Protein AF-A0A920GML4-F1 (afdb_monomer_lite)

Sequence (214 aa):
MRTILGVAVGAAVTPAFFYSIPSLTTTLLIIPLFTILIGLLGVLFFRKFFKFDFPTAYFSSMPGGVQDMIVFAEEAGANVRSVSLIHATRILVIVVILPIVLSSFWEINLTNPPGMPIKELQPLQLLLLLVSAVFGWRIAKKVGLFGASILGPLILAAVFSLSGLLTNRPPAEIIWAAQYFIAIGIGVKYVGISSIEIRRDILAGLFSAYCCCF

Radius of gyration: 19.22 Å; chains: 1; bounding box: 43×36×51 Å

Structure (mmCIF, N/CA/C/O backbone):
data_AF-A0A920GML4-F1
#
_entry.id   AF-A0A920GML4-F1
#
loop_
_atom_site.group_PDB
_atom_site.id
_atom_site.type_symbol
_atom_site.label_atom_id
_atom_site.label_alt_id
_atom_site.label_comp_id
_atom_site.label_asym_id
_atom_site.label_entity_id
_atom_site.label_seq_id
_atom_site.pdbx_PDB_ins_code
_atom_site.Cartn_x
_atom_site.Cartn_y
_atom_site.Cartn_z
_atom_site.occupancy
_atom_site.B_iso_or_equiv
_atom_site.auth_seq_id
_atom_site.auth_comp_id
_atom_site.auth_asym_id
_atom_site.auth_atom_id
_atom_site.pdbx_PDB_model_num
ATOM 1 N N . MET A 1 1 ? -2.705 -13.229 4.231 1.00 66.31 1 MET A N 1
ATOM 2 C CA . MET A 1 1 ? -1.755 -12.096 4.359 1.00 66.31 1 MET A CA 1
ATOM 3 C C . MET A 1 1 ? -2.421 -10.762 4.053 1.00 66.31 1 MET A C 1
ATOM 5 O O . MET A 1 1 ? -2.578 -9.970 4.964 1.00 66.31 1 MET A O 1
ATOM 9 N N . ARG A 1 2 ? -2.876 -10.521 2.814 1.00 78.12 2 ARG A N 1
ATOM 10 C CA . ARG A 1 2 ? -3.514 -9.249 2.409 1.00 78.12 2 ARG A CA 1
ATOM 11 C C . ARG A 1 2 ? -4.739 -8.862 3.240 1.00 78.12 2 ARG A C 1
ATOM 13 O O . ARG A 1 2 ? -4.910 -7.698 3.578 1.00 78.12 2 ARG A O 1
ATOM 20 N N . THR A 1 3 ? -5.522 -9.861 3.635 1.00 85.25 3 THR A N 1
ATOM 21 C CA . THR A 1 3 ? -6.692 -9.695 4.501 1.00 85.25 3 THR A CA 1
ATOM 22 C C . THR A 1 3 ? -6.332 -9.146 5.878 1.00 85.25 3 THR A C 1
ATOM 24 O O . THR A 1 3 ? -7.060 -8.311 6.393 1.00 85.25 3 THR A O 1
ATOM 27 N N . ILE A 1 4 ? -5.191 -9.549 6.448 1.00 85.56 4 ILE A N 1
ATOM 28 C CA . ILE A 1 4 ? -4.715 -9.084 7.762 1.00 85.56 4 ILE A CA 1
ATOM 29 C C .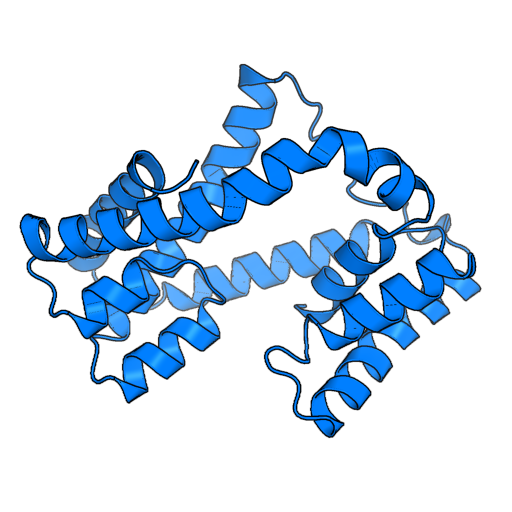 ILE A 1 4 ? -4.390 -7.592 7.703 1.00 85.56 4 ILE A C 1
ATOM 31 O O . ILE A 1 4 ? -4.780 -6.854 8.599 1.00 85.56 4 ILE A O 1
ATOM 35 N N . LEU A 1 5 ? -3.731 -7.143 6.630 1.00 83.12 5 LEU A N 1
ATOM 36 C CA . LEU A 1 5 ? -3.445 -5.724 6.421 1.00 83.12 5 LEU A CA 1
ATOM 37 C C . LEU A 1 5 ? -4.744 -4.923 6.259 1.00 83.12 5 LEU A C 1
ATOM 39 O O . LEU A 1 5 ? -4.890 -3.871 6.870 1.00 83.12 5 LEU A O 1
ATOM 43 N N . GLY A 1 6 ? -5.711 -5.461 5.506 1.00 86.56 6 GLY A N 1
ATOM 44 C CA . GLY A 1 6 ? -7.047 -4.877 5.386 1.00 86.56 6 GLY A CA 1
ATOM 45 C C . GLY A 1 6 ? -7.729 -4.709 6.746 1.00 86.56 6 GLY A C 1
ATOM 46 O O . GLY A 1 6 ? -8.157 -3.609 7.073 1.00 86.56 6 GLY A O 1
ATOM 47 N N . VAL A 1 7 ? -7.753 -5.759 7.575 1.00 90.81 7 VAL A N 1
ATOM 48 C CA . VAL A 1 7 ? -8.315 -5.691 8.936 1.00 90.81 7 VAL A CA 1
ATOM 49 C C . VAL A 1 7 ? -7.540 -4.718 9.825 1.00 90.81 7 VAL A C 1
ATOM 51 O O . VAL A 1 7 ? -8.163 -3.962 10.558 1.00 90.81 7 VAL A O 1
ATOM 54 N N . ALA A 1 8 ? -6.206 -4.694 9.762 1.00 87.88 8 ALA A N 1
ATOM 55 C CA . ALA A 1 8 ? -5.389 -3.779 10.559 1.00 87.88 8 ALA A CA 1
ATOM 56 C C . ALA A 1 8 ? -5.684 -2.308 10.235 1.00 87.88 8 ALA A C 1
ATOM 58 O O . ALA A 1 8 ? -5.826 -1.497 11.148 1.00 87.88 8 ALA A O 1
ATOM 59 N N . VAL A 1 9 ? -5.817 -1.981 8.945 1.00 87.38 9 VAL A N 1
ATOM 60 C CA . VAL A 1 9 ? -6.184 -0.635 8.487 1.00 87.38 9 VAL A CA 1
ATOM 61 C C . VAL A 1 9 ? -7.635 -0.318 8.852 1.00 87.38 9 VAL A C 1
ATOM 63 O O . VAL A 1 9 ? -7.900 0.750 9.389 1.00 87.38 9 VAL A O 1
ATOM 66 N N . GLY A 1 10 ? -8.568 -1.248 8.633 1.00 89.25 10 GLY A N 1
ATOM 67 C CA . GLY A 1 10 ? -9.980 -1.056 8.976 1.00 89.25 10 GLY A CA 1
ATOM 68 C C . GLY A 1 10 ? -10.212 -0.858 10.476 1.00 89.25 10 GLY A C 1
ATOM 69 O O . GLY A 1 10 ? -10.952 0.034 10.867 1.00 89.25 10 GLY A O 1
ATOM 70 N N . ALA A 1 11 ? -9.507 -1.607 11.328 1.00 88.69 11 ALA A N 1
ATOM 71 C CA . ALA A 1 11 ? -9.553 -1.455 12.784 1.00 88.69 11 ALA A CA 1
ATOM 72 C C . ALA A 1 11 ? -8.957 -0.125 13.284 1.00 88.69 11 ALA A C 1
ATOM 74 O O . ALA A 1 11 ? -9.156 0.243 14.439 1.00 88.69 11 ALA A O 1
ATOM 75 N N . ALA A 1 12 ? -8.205 0.597 12.445 1.00 86.75 12 ALA A N 1
ATOM 76 C CA . ALA A 1 12 ? -7.726 1.940 12.759 1.00 86.75 12 ALA A CA 1
ATOM 77 C C . ALA A 1 12 ? -8.764 3.035 12.439 1.00 86.75 12 ALA A C 1
ATOM 79 O O . ALA A 1 12 ? -8.594 4.171 12.886 1.00 86.75 12 ALA A O 1
ATOM 80 N N . VAL A 1 13 ? -9.837 2.708 11.706 1.00 88.88 13 VAL A N 1
ATOM 81 C CA . VAL A 1 13 ? -10.932 3.627 11.363 1.00 88.88 13 VAL A CA 1
ATOM 82 C C . VAL A 1 13 ? -11.898 3.731 12.543 1.00 88.88 13 VAL A C 1
ATOM 84 O O . VAL A 1 13 ? -12.965 3.124 12.567 1.00 88.88 13 VAL A O 1
ATOM 87 N N . THR A 1 14 ? -11.502 4.502 13.550 1.00 89.62 14 THR A N 1
ATOM 88 C CA . THR A 1 14 ? -12.308 4.745 14.753 1.00 89.62 14 THR A CA 1
ATOM 89 C C . THR A 1 14 ? -13.141 6.024 14.617 1.00 89.62 14 THR A C 1
ATOM 91 O O . THR A 1 14 ? -12.819 6.887 13.800 1.00 89.62 14 THR A O 1
ATOM 94 N N . PRO A 1 15 ? -14.170 6.239 15.456 1.00 86.50 15 PRO A N 1
ATOM 95 C CA . PRO A 1 15 ? -14.854 7.533 15.514 1.00 86.50 15 PRO A CA 1
ATOM 96 C C . PRO A 1 15 ? -13.893 8.703 15.803 1.00 86.50 15 PRO A C 1
ATOM 98 O O . PRO A 1 15 ? -14.049 9.787 15.248 1.00 86.50 15 PRO A O 1
ATOM 101 N N . ALA A 1 16 ? -12.840 8.463 16.596 1.00 86.00 16 ALA A N 1
ATOM 102 C CA . ALA A 1 16 ? -11.781 9.436 16.872 1.00 86.00 16 ALA A CA 1
ATOM 103 C C . ALA A 1 16 ? -11.051 9.908 15.602 1.00 86.00 16 ALA A C 1
ATOM 105 O O . ALA A 1 16 ? -10.752 11.094 15.474 1.00 86.00 16 ALA A O 1
ATOM 106 N N . PHE A 1 17 ? -10.824 9.007 14.638 1.00 84.88 17 PHE A N 1
ATOM 107 C CA . PHE A 1 17 ? -10.216 9.347 13.349 1.00 84.88 17 PHE A CA 1
ATOM 108 C C . PHE A 1 17 ? -11.040 10.397 12.587 1.00 84.88 17 PHE A C 1
ATOM 110 O O . PHE A 1 17 ? -10.469 11.327 12.021 1.00 84.88 17 PHE A O 1
ATOM 117 N N . PHE A 1 18 ? -12.375 10.313 12.632 1.00 85.75 18 PHE A N 1
ATOM 118 C CA . PHE A 1 18 ? -13.255 11.271 11.953 1.00 85.75 18 PHE A CA 1
ATOM 119 C C . PHE A 1 18 ? -13.181 12.677 12.553 1.00 85.75 18 PHE A C 1
ATOM 121 O O . PHE A 1 18 ? -13.220 13.656 11.808 1.00 85.75 18 PHE A O 1
ATOM 128 N N . TYR A 1 19 ? -12.981 12.798 13.867 1.00 88.00 19 TYR A N 1
ATOM 129 C CA . TYR A 1 19 ? -12.751 14.101 14.499 1.00 88.00 19 TYR A CA 1
ATOM 130 C C . TYR A 1 19 ? -11.417 14.739 14.082 1.00 88.00 19 TYR A C 1
ATOM 132 O O . TYR A 1 19 ? -11.280 15.957 14.144 1.00 88.00 19 TYR A O 1
ATOM 140 N N . SER A 1 20 ? -10.447 13.942 13.622 1.00 86.25 20 SER A N 1
ATOM 141 C CA . SER A 1 20 ? -9.172 14.429 13.081 1.00 86.25 20 SER A CA 1
ATOM 142 C C . SER A 1 20 ? -9.212 14.735 11.577 1.00 86.25 20 SER A C 1
ATOM 144 O O . SER A 1 20 ? -8.262 15.309 11.056 1.00 86.25 20 SER A O 1
ATOM 146 N N . ILE A 1 21 ? -10.287 14.404 10.849 1.00 87.19 21 ILE A N 1
ATOM 147 C CA . ILE A 1 21 ? -10.374 14.689 9.404 1.00 87.19 21 ILE A CA 1
ATOM 148 C C . ILE A 1 21 ? -10.205 16.182 9.082 1.00 87.19 21 ILE A C 1
ATOM 150 O O . ILE A 1 21 ? -9.447 16.479 8.157 1.00 87.19 21 ILE A O 1
ATOM 154 N N . PRO A 1 22 ? -10.817 17.134 9.820 1.00 89.00 22 PRO A N 1
ATOM 155 C CA . PRO A 1 22 ? -10.662 18.554 9.517 1.00 89.00 22 PRO A CA 1
ATOM 156 C C . PRO A 1 22 ? -9.201 19.019 9.514 1.00 89.00 22 PRO A C 1
ATOM 158 O O . PRO A 1 22 ? -8.807 19.753 8.607 1.00 89.00 22 PRO A O 1
ATOM 161 N N . SER A 1 23 ? -8.376 18.543 10.455 1.00 89.25 23 SER A N 1
ATOM 162 C CA . SER A 1 23 ? -6.946 18.879 10.497 1.00 89.25 23 SER A CA 1
ATOM 163 C C . SER A 1 23 ? -6.131 18.186 9.399 1.00 89.25 23 SER A C 1
ATO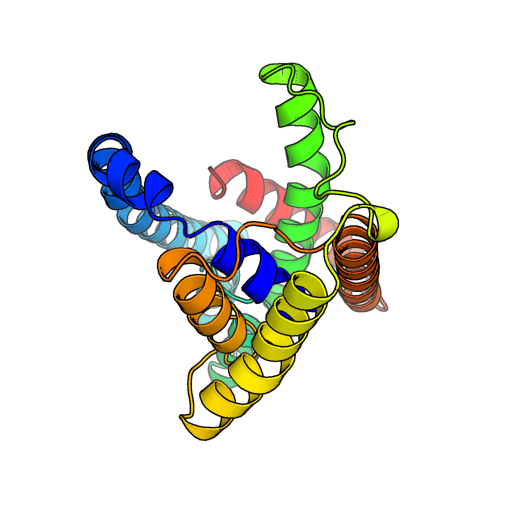M 165 O O . SER A 1 23 ? -5.067 18.679 9.032 1.00 89.25 23 SER A O 1
ATOM 167 N N . LEU A 1 24 ? -6.642 17.092 8.828 1.00 87.19 24 LEU A N 1
ATOM 168 C CA . LEU A 1 24 ? -6.022 16.351 7.724 1.00 87.19 24 LEU A CA 1
ATOM 169 C C . LEU A 1 24 ? -6.485 16.810 6.334 1.00 87.19 24 LEU A C 1
ATOM 171 O O . LEU A 1 24 ? -5.937 16.342 5.337 1.00 87.19 24 LEU A O 1
ATOM 175 N N . THR A 1 25 ? -7.462 17.718 6.236 1.00 87.81 25 THR A N 1
ATOM 176 C CA . THR A 1 25 ? -8.073 18.142 4.960 1.00 87.81 25 THR A CA 1
ATOM 177 C C . THR A 1 25 ? -7.034 18.584 3.930 1.00 87.81 25 THR A C 1
ATOM 179 O O . THR A 1 25 ? -7.076 18.153 2.779 1.00 87.81 25 THR A O 1
ATOM 182 N N . THR A 1 26 ? -6.058 19.395 4.347 1.00 88.75 26 THR A N 1
ATOM 183 C CA . THR A 1 26 ? -4.978 19.871 3.472 1.00 88.75 26 THR A CA 1
ATOM 184 C C . THR A 1 26 ? -4.157 18.706 2.919 1.00 88.75 26 THR A C 1
ATOM 186 O O . THR A 1 26 ? -3.926 18.624 1.716 1.00 88.75 26 THR A O 1
ATOM 189 N N . THR A 1 27 ? -3.773 17.755 3.771 1.00 88.00 27 THR A N 1
ATOM 190 C CA . THR A 1 27 ? -3.024 16.557 3.370 1.00 88.00 27 THR A CA 1
ATOM 191 C C . THR A 1 27 ? -3.846 15.660 2.441 1.00 88.00 27 THR A C 1
ATOM 193 O O . THR A 1 27 ? -3.330 15.194 1.427 1.00 88.00 27 THR A O 1
ATOM 196 N N . LEU A 1 28 ? -5.135 15.463 2.737 1.00 87.31 28 LEU A N 1
ATOM 197 C CA . LEU A 1 28 ? -6.050 14.657 1.922 1.00 87.31 28 LEU A CA 1
ATOM 198 C C . LEU A 1 28 ? -6.241 15.224 0.510 1.00 87.31 28 LEU A C 1
ATOM 200 O O . LEU A 1 28 ? -6.408 14.451 -0.430 1.00 87.31 28 LEU A O 1
ATOM 204 N N . LEU A 1 29 ? -6.183 16.549 0.349 1.00 89.12 29 LEU A N 1
ATOM 205 C CA . LEU A 1 29 ? -6.234 17.199 -0.963 1.00 89.12 29 LEU A CA 1
ATOM 206 C C . LEU A 1 29 ? -4.892 17.144 -1.699 1.00 89.12 29 LEU A C 1
ATOM 208 O O . LEU A 1 29 ? -4.872 16.952 -2.913 1.00 89.12 29 LEU A O 1
ATOM 212 N N . ILE A 1 30 ? -3.772 17.291 -0.990 1.00 89.62 30 ILE A N 1
ATOM 213 C CA . ILE A 1 30 ? -2.440 17.292 -1.611 1.00 89.62 30 ILE A CA 1
ATOM 214 C C . ILE A 1 30 ? -2.067 15.901 -2.135 1.00 89.62 30 ILE A C 1
ATOM 216 O O . ILE A 1 30 ? -1.515 15.807 -3.230 1.00 89.62 30 ILE A O 1
ATOM 220 N N . ILE A 1 31 ? -2.396 14.822 -1.412 1.00 89.12 31 ILE A N 1
ATOM 221 C CA . ILE A 1 31 ? -1.973 13.455 -1.766 1.00 89.12 31 ILE A CA 1
ATOM 222 C C . ILE A 1 31 ? -2.360 13.059 -3.207 1.00 89.12 31 ILE A C 1
ATOM 224 O O . ILE A 1 31 ? -1.467 12.629 -3.941 1.00 89.12 31 ILE A O 1
ATOM 228 N N . PRO A 1 32 ? -3.620 13.198 -3.671 1.00 88.88 32 PRO A N 1
ATOM 229 C CA . PRO A 1 32 ? -3.985 12.832 -5.041 1.00 88.88 32 PRO A CA 1
ATOM 230 C C . PRO A 1 32 ? -3.266 13.671 -6.100 1.00 88.88 32 PRO A C 1
ATOM 232 O O . PRO A 1 32 ? -2.756 13.117 -7.074 1.00 88.88 32 PRO A O 1
ATOM 235 N N . LEU A 1 33 ? -3.180 14.992 -5.900 1.00 90.06 33 LEU A N 1
ATOM 236 C CA . LEU A 1 33 ? -2.464 15.892 -6.811 1.00 90.06 33 LEU A CA 1
ATOM 237 C C . LEU A 1 33 ? -0.994 15.497 -6.928 1.00 90.06 33 LEU A C 1
ATOM 239 O O . LEU A 1 33 ? -0.454 15.386 -8.028 1.00 90.06 33 LEU A O 1
ATOM 243 N N . PHE A 1 34 ? -0.367 15.245 -5.788 1.00 87.75 34 PHE A N 1
ATOM 244 C CA . PHE A 1 34 ? 1.032 14.883 -5.709 1.00 87.75 34 PHE A CA 1
ATOM 245 C C . PHE A 1 34 ? 1.304 13.500 -6.319 1.00 87.75 34 PHE A C 1
ATOM 247 O O . PHE A 1 34 ? 2.250 13.334 -7.085 1.00 87.75 34 PHE A O 1
ATOM 254 N N . THR A 1 35 ? 0.403 12.540 -6.094 1.00 87.75 35 THR A N 1
ATOM 255 C CA . THR A 1 35 ? 0.420 11.207 -6.721 1.00 87.75 35 THR A CA 1
ATOM 256 C C . THR A 1 35 ? 0.350 11.305 -8.247 1.00 87.75 35 THR A C 1
ATOM 258 O O . THR A 1 35 ? 1.134 10.659 -8.943 1.00 87.75 35 THR A O 1
ATOM 261 N N . ILE A 1 36 ? -0.556 12.130 -8.786 1.00 89.25 36 ILE A N 1
ATOM 262 C CA . ILE A 1 36 ? -0.676 12.354 -10.235 1.00 89.25 36 ILE A CA 1
ATOM 263 C C . ILE A 1 36 ? 0.600 12.998 -10.777 1.00 89.25 36 ILE A C 1
ATOM 265 O O . ILE A 1 36 ? 1.136 12.540 -11.787 1.00 89.25 36 ILE A O 1
ATOM 269 N N . LEU A 1 37 ? 1.106 14.031 -10.099 1.00 89.94 37 LEU A N 1
ATOM 270 C CA . LEU A 1 37 ? 2.309 14.749 -10.511 1.00 89.94 37 LEU A CA 1
ATOM 271 C C . LEU A 1 37 ? 3.520 13.813 -10.582 1.00 89.94 37 LEU A C 1
ATOM 273 O O . LEU A 1 37 ? 4.195 13.754 -11.608 1.00 89.94 37 LEU A O 1
ATOM 277 N N . ILE A 1 38 ? 3.753 13.036 -9.527 1.00 86.25 38 ILE A N 1
ATOM 278 C CA . ILE A 1 38 ? 4.808 12.024 -9.477 1.00 86.25 38 ILE A CA 1
ATOM 279 C C . ILE A 1 38 ? 4.621 10.965 -10.553 1.00 86.25 38 ILE A C 1
ATOM 281 O O . ILE A 1 38 ? 5.588 10.594 -11.212 1.00 86.25 38 ILE A O 1
ATOM 285 N N . GLY A 1 39 ? 3.393 10.488 -10.755 1.00 87.38 39 GLY A N 1
ATOM 286 C CA . GLY A 1 39 ? 3.098 9.514 -11.795 1.00 87.38 39 GLY A CA 1
ATOM 287 C C . GLY A 1 39 ? 3.502 10.040 -13.173 1.00 87.38 39 GLY A C 1
ATOM 288 O O . GLY A 1 39 ? 4.203 9.354 -13.913 1.00 87.38 39 GLY A O 1
ATOM 289 N N . LEU A 1 40 ? 3.131 11.282 -13.496 1.00 89.25 40 LEU A N 1
ATOM 290 C CA . LEU A 1 40 ? 3.489 11.937 -14.757 1.00 89.25 40 LEU A CA 1
ATOM 291 C C . LEU A 1 40 ? 5.004 12.130 -14.900 1.00 89.25 40 LEU A C 1
ATOM 293 O O . LEU A 1 40 ? 5.574 11.779 -15.937 1.00 89.25 40 LEU A O 1
ATOM 297 N N . LEU A 1 41 ? 5.666 12.650 -13.863 1.00 89.00 41 LEU A N 1
ATOM 298 C CA . LEU A 1 41 ? 7.117 12.845 -13.856 1.00 89.00 41 LEU A CA 1
ATOM 299 C C . LEU A 1 41 ? 7.866 11.515 -13.989 1.00 89.00 41 LEU A C 1
ATOM 301 O O . LEU A 1 41 ? 8.832 11.436 -14.748 1.00 89.00 41 LEU A O 1
ATOM 305 N N . GLY A 1 42 ? 7.383 10.461 -13.331 1.00 86.88 42 GLY A N 1
ATOM 306 C CA . GLY A 1 42 ? 7.905 9.104 -13.444 1.00 86.88 42 GLY A CA 1
ATOM 307 C C . GLY A 1 42 ? 7.831 8.583 -14.877 1.00 86.88 42 GLY A C 1
ATOM 308 O O . GLY A 1 42 ? 8.832 8.094 -15.403 1.00 86.88 42 GLY A O 1
ATOM 309 N N . VAL A 1 43 ? 6.692 8.764 -15.561 1.00 90.12 43 VAL A N 1
ATOM 310 C CA . VAL A 1 43 ? 6.545 8.324 -16.959 1.00 90.12 43 VAL A CA 1
ATOM 311 C C . VAL A 1 43 ? 7.545 9.045 -17.853 1.00 90.12 43 VAL A C 1
ATOM 313 O O . VAL A 1 43 ? 8.232 8.408 -18.655 1.00 90.12 43 VAL A O 1
ATOM 316 N N . LEU A 1 44 ? 7.670 10.365 -17.700 1.00 88.81 44 LEU A N 1
ATOM 317 C CA . LEU A 1 44 ? 8.645 11.156 -18.451 1.00 88.81 44 LEU A CA 1
ATOM 318 C C . LEU A 1 44 ? 10.080 10.703 -18.160 1.00 88.81 44 LEU A C 1
ATOM 320 O O . LEU A 1 44 ? 10.886 10.584 -19.085 1.00 88.81 44 LEU A O 1
ATOM 324 N N . PHE A 1 45 ? 10.388 10.403 -16.900 1.00 86.44 45 PHE A N 1
ATOM 325 C CA . PHE A 1 45 ? 11.692 9.921 -16.467 1.00 86.44 45 PHE A CA 1
ATOM 326 C C . PHE A 1 45 ? 12.052 8.577 -17.114 1.00 86.44 45 PHE A C 1
ATOM 328 O O . PHE A 1 45 ? 13.088 8.473 -17.776 1.00 86.44 45 PHE A O 1
ATOM 335 N N . PHE A 1 46 ? 11.186 7.565 -17.017 1.00 86.56 46 PHE A N 1
ATOM 336 C CA . PHE A 1 46 ? 11.452 6.249 -17.607 1.00 86.56 46 PHE A CA 1
ATOM 337 C C . PHE A 1 46 ? 11.519 6.289 -19.135 1.00 86.56 46 PHE A C 1
ATOM 339 O O . PHE A 1 46 ? 12.360 5.610 -19.731 1.00 86.56 46 PHE A O 1
ATOM 346 N N . ARG A 1 47 ? 10.704 7.129 -19.786 1.00 88.38 47 ARG A N 1
ATOM 347 C CA . ARG A 1 47 ? 10.787 7.316 -21.241 1.00 88.38 47 ARG A CA 1
ATOM 348 C C . ARG A 1 47 ? 12.075 8.019 -21.664 1.00 88.38 47 ARG A C 1
ATOM 350 O O . ARG A 1 47 ? 12.684 7.606 -22.647 1.00 88.38 47 ARG A O 1
ATOM 357 N N . LYS A 1 48 ? 12.508 9.060 -20.943 1.00 85.81 48 LYS A N 1
ATOM 358 C CA . LYS A 1 48 ? 13.672 9.873 -21.331 1.00 85.81 48 LYS A CA 1
ATOM 359 C C . LYS A 1 48 ? 15.007 9.206 -20.996 1.00 85.81 48 LYS A C 1
ATOM 361 O O . LYS A 1 48 ? 15.906 9.219 -21.832 1.00 85.81 48 LYS A O 1
ATOM 366 N N . PHE A 1 49 ? 15.143 8.633 -19.801 1.00 83.50 49 PHE A N 1
ATOM 367 C CA . PHE A 1 49 ? 16.420 8.101 -19.312 1.00 83.50 49 PHE A CA 1
ATOM 368 C C . PHE A 1 49 ? 16.607 6.611 -19.607 1.00 83.50 49 PHE A C 1
ATOM 370 O O . PHE A 1 49 ? 17.708 6.197 -19.959 1.00 83.50 49 PHE A O 1
ATOM 377 N N . PHE A 1 50 ? 15.539 5.813 -19.517 1.00 81.12 50 PHE A N 1
ATOM 378 C CA . PHE A 1 50 ? 15.604 4.355 -19.690 1.00 81.12 50 PHE A CA 1
ATOM 379 C C . PHE A 1 50 ? 15.045 3.870 -21.034 1.00 81.12 50 PHE A C 1
ATOM 381 O O . PHE A 1 50 ? 15.168 2.688 -21.350 1.00 81.12 50 PHE A O 1
ATOM 388 N N . LYS A 1 51 ? 14.489 4.782 -21.849 1.00 85.75 51 LYS A N 1
ATOM 389 C CA . LYS A 1 51 ? 13.939 4.512 -23.190 1.00 85.75 51 LYS A CA 1
ATOM 390 C C . LYS A 1 51 ? 12.896 3.389 -23.208 1.00 85.75 51 LYS A C 1
ATOM 392 O O . LYS A 1 51 ? 12.800 2.648 -24.183 1.00 85.75 51 LYS A O 1
ATOM 397 N N . PHE A 1 52 ? 12.116 3.263 -22.137 1.00 87.25 52 PHE A N 1
ATOM 398 C CA . PHE A 1 52 ? 11.003 2.318 -22.099 1.00 87.25 52 PHE A CA 1
ATOM 399 C C . PHE A 1 52 ? 9.872 2.749 -23.039 1.00 87.25 52 PHE A C 1
ATOM 401 O O . PHE A 1 52 ? 9.648 3.944 -23.273 1.00 87.25 52 PHE A O 1
ATOM 408 N N . ASP A 1 53 ? 9.144 1.762 -23.560 1.00 91.38 53 ASP A N 1
ATOM 409 C CA . ASP A 1 53 ? 7.871 1.973 -24.238 1.00 91.38 53 ASP A CA 1
ATOM 410 C C . ASP A 1 53 ? 6.847 2.603 -23.279 1.00 91.38 53 ASP A C 1
ATOM 412 O O . ASP A 1 53 ? 6.991 2.560 -22.054 1.00 91.38 53 ASP A O 1
ATOM 416 N N . PHE A 1 54 ? 5.825 3.252 -23.841 1.00 91.69 54 PHE A N 1
ATOM 417 C CA . PHE A 1 54 ? 4.844 3.980 -23.036 1.00 91.69 54 PHE A CA 1
ATOM 418 C C . PHE A 1 54 ? 4.102 3.078 -22.031 1.00 91.69 54 PHE A C 1
ATOM 420 O O . PHE A 1 54 ? 4.063 3.469 -20.864 1.00 91.69 54 PHE A O 1
ATOM 427 N N . PRO A 1 55 ? 3.584 1.889 -22.414 1.00 91.06 55 PRO A N 1
ATOM 428 C CA . PRO A 1 55 ? 2.983 0.955 -21.463 1.00 91.06 55 PRO A CA 1
ATOM 429 C C . PRO A 1 55 ? 3.920 0.598 -20.300 1.00 91.06 55 PRO A C 1
ATOM 431 O O . PRO A 1 55 ? 3.548 0.783 -19.141 1.00 91.06 55 PRO A O 1
ATOM 434 N N . THR A 1 56 ? 5.165 0.192 -20.576 1.00 88.94 56 THR A N 1
ATOM 435 C CA . THR A 1 56 ? 6.147 -0.125 -19.522 1.00 88.94 56 THR A CA 1
ATOM 436 C C . THR A 1 56 ? 6.421 1.076 -18.621 1.00 88.94 56 THR A C 1
ATOM 438 O O . THR A 1 56 ? 6.364 0.954 -17.401 1.00 88.94 56 THR A O 1
ATOM 441 N N . ALA A 1 57 ? 6.660 2.263 -19.187 1.00 90.00 57 ALA A N 1
ATOM 442 C CA . ALA A 1 57 ? 6.916 3.469 -18.401 1.00 90.00 57 ALA A CA 1
ATOM 443 C C . ALA A 1 57 ? 5.714 3.867 -17.528 1.00 90.00 57 ALA A C 1
ATOM 445 O O . ALA A 1 57 ? 5.898 4.254 -16.373 1.00 90.00 57 ALA A O 1
ATOM 446 N N . TYR A 1 58 ? 4.494 3.754 -18.058 1.00 91.25 58 TYR A N 1
ATOM 447 C CA . TYR A 1 58 ? 3.253 4.050 -17.348 1.00 91.25 58 TYR A CA 1
ATOM 448 C C . TYR A 1 58 ? 3.065 3.135 -16.138 1.00 91.25 58 TYR A C 1
ATOM 450 O O . TYR A 1 58 ? 3.027 3.617 -15.004 1.00 91.25 58 TYR A O 1
ATOM 458 N N . PHE A 1 59 ? 3.043 1.818 -16.354 1.00 90.12 59 PHE A N 1
ATOM 459 C CA . PHE A 1 59 ? 2.803 0.857 -15.277 1.00 90.12 59 PHE A CA 1
ATOM 460 C C . PHE A 1 59 ? 3.958 0.761 -14.277 1.00 90.12 59 PHE A C 1
ATOM 462 O O . PHE A 1 59 ? 3.719 0.445 -13.114 1.00 90.12 59 PHE A O 1
ATOM 469 N N . SER A 1 60 ? 5.192 1.091 -14.669 1.00 87.69 60 SER A N 1
ATOM 470 C CA . SER A 1 60 ? 6.315 1.236 -13.731 1.00 87.69 60 SER A CA 1
ATOM 471 C C . SER A 1 60 ? 6.214 2.491 -12.853 1.00 87.69 60 SER A C 1
ATOM 473 O O . SER A 1 60 ? 6.685 2.488 -11.713 1.00 87.69 60 SER A O 1
ATOM 475 N N . SER A 1 61 ? 5.613 3.571 -13.357 1.00 87.62 61 SER A N 1
ATOM 476 C CA . SER A 1 61 ? 5.534 4.855 -12.642 1.00 87.62 61 SER A CA 1
ATOM 477 C C . SER A 1 61 ? 4.336 4.946 -11.716 1.00 87.62 61 SER A C 1
ATOM 479 O O . SER A 1 61 ? 4.452 5.496 -10.624 1.00 87.62 61 SER A O 1
ATOM 481 N N . MET A 1 62 ? 3.193 4.406 -12.137 1.00 86.38 62 MET A N 1
ATOM 482 C CA . MET A 1 62 ? 1.955 4.550 -11.383 1.00 86.38 62 MET A CA 1
ATOM 483 C C . MET A 1 62 ? 2.038 3.843 -10.021 1.00 86.38 62 MET A C 1
ATOM 485 O O . MET A 1 62 ? 2.528 2.711 -9.931 1.00 86.38 62 MET A O 1
ATOM 489 N N . PRO A 1 63 ? 1.578 4.487 -8.938 1.00 80.31 63 PRO A N 1
ATOM 490 C CA . PRO A 1 63 ? 1.404 3.817 -7.661 1.00 80.31 63 PRO A CA 1
ATOM 491 C C . PRO A 1 63 ? 0.183 2.896 -7.726 1.00 80.31 63 PRO A C 1
ATOM 493 O O . PRO A 1 63 ? -0.861 3.252 -8.266 1.00 80.31 63 PRO A O 1
ATOM 496 N N . GLY A 1 64 ? 0.306 1.697 -7.164 1.00 79.00 64 GLY A N 1
ATOM 497 C CA . GLY A 1 64 ? -0.770 0.716 -7.185 1.00 79.00 64 GLY A CA 1
ATOM 498 C C . GLY A 1 64 ? -0.363 -0.616 -6.570 1.00 79.00 64 GLY A C 1
ATOM 499 O O . GLY A 1 64 ? 0.781 -0.817 -6.153 1.00 79.00 64 GLY A O 1
ATOM 500 N N . GLY A 1 65 ? -1.313 -1.548 -6.514 1.00 76.50 65 GLY A N 1
ATOM 501 C CA . GLY A 1 65 ? -1.035 -2.918 -6.105 1.00 76.50 65 GLY A CA 1
ATOM 502 C C . GLY A 1 65 ? -0.110 -3.592 -7.114 1.00 76.50 65 GLY A C 1
ATOM 503 O O . GLY A 1 65 ? -0.468 -3.739 -8.276 1.00 76.50 65 GLY A O 1
ATOM 504 N N . VAL A 1 66 ? 1.070 -4.047 -6.677 1.00 78.75 66 VAL A N 1
ATOM 505 C CA . VAL A 1 66 ? 2.087 -4.637 -7.575 1.00 78.75 66 VAL A CA 1
ATOM 506 C C . VAL A 1 66 ? 1.536 -5.771 -8.438 1.00 78.75 66 VAL A C 1
ATOM 508 O O . VAL A 1 66 ? 1.933 -5.911 -9.584 1.00 78.75 66 VAL A O 1
ATOM 511 N N . GLN A 1 67 ? 0.635 -6.596 -7.899 1.00 74.44 67 GLN A N 1
ATOM 512 C CA . GLN A 1 67 ? 0.023 -7.673 -8.686 1.00 74.44 67 GLN A CA 1
ATOM 513 C C . GLN A 1 67 ? -0.901 -7.135 -9.780 1.00 74.44 67 GLN A C 1
ATOM 515 O O . GLN A 1 67 ? -0.830 -7.616 -10.900 1.00 74.44 67 GLN A O 1
ATOM 520 N N . ASP A 1 68 ? -1.710 -6.125 -9.475 1.00 78.88 68 ASP A N 1
ATOM 521 C CA . ASP A 1 68 ? -2.663 -5.562 -10.432 1.00 78.88 68 ASP A CA 1
ATOM 522 C C . ASP A 1 68 ? -1.933 -4.786 -11.532 1.00 78.88 68 ASP A C 1
ATOM 524 O O . ASP A 1 68 ? -2.240 -4.927 -12.709 1.00 78.88 68 ASP A O 1
ATOM 528 N N . MET A 1 69 ? -0.891 -4.035 -11.159 1.00 84.62 69 MET A N 1
ATOM 529 C CA . MET A 1 69 ? -0.054 -3.316 -12.123 1.00 84.62 69 MET A CA 1
ATOM 530 C C . MET A 1 69 ? 0.668 -4.265 -13.077 1.00 84.62 69 MET A C 1
ATOM 532 O O . MET A 1 69 ? 0.833 -3.931 -14.241 1.00 84.62 69 MET A O 1
ATOM 536 N N . ILE A 1 70 ? 1.080 -5.445 -12.604 1.00 84.00 70 ILE A N 1
ATOM 537 C CA . ILE A 1 70 ? 1.688 -6.477 -13.452 1.00 84.00 70 ILE A CA 1
ATOM 538 C C . ILE A 1 70 ? 0.667 -7.047 -14.446 1.00 84.00 70 ILE A C 1
ATOM 540 O O . ILE A 1 70 ? 0.999 -7.176 -15.619 1.00 84.00 70 ILE A O 1
ATOM 544 N N . VAL A 1 71 ? -0.560 -7.341 -14.002 1.00 81.25 71 VAL A N 1
ATOM 545 C CA . VAL A 1 71 ? -1.622 -7.864 -14.881 1.00 81.25 71 VAL A CA 1
ATOM 546 C C . VAL A 1 71 ? -2.001 -6.837 -15.950 1.00 81.25 71 VAL A C 1
ATOM 548 O O . VAL A 1 71 ? -2.004 -7.158 -17.133 1.00 81.25 71 VAL A O 1
ATOM 551 N N . PHE A 1 72 ? -2.230 -5.578 -15.571 1.00 84.31 72 PHE A N 1
ATOM 552 C CA . PHE A 1 72 ? -2.556 -4.531 -16.546 1.00 84.31 72 PHE A CA 1
ATOM 553 C C . PHE A 1 72 ? -1.389 -4.207 -17.481 1.00 84.31 72 PHE A C 1
ATOM 555 O O . PHE A 1 72 ? -1.602 -3.899 -18.652 1.00 84.31 72 PHE A O 1
ATOM 562 N N . ALA A 1 73 ? -0.153 -4.299 -16.987 1.00 88.00 73 ALA A N 1
ATOM 563 C CA . ALA A 1 73 ? 1.033 -4.183 -17.821 1.00 88.00 73 ALA A CA 1
ATOM 564 C C . ALA A 1 73 ? 1.069 -5.285 -18.889 1.00 88.00 73 ALA A C 1
ATOM 566 O O . ALA A 1 73 ? 1.343 -4.989 -20.050 1.00 88.00 73 ALA A O 1
ATOM 567 N N . GLU A 1 74 ? 0.759 -6.527 -18.519 1.00 87.38 74 GLU A N 1
ATOM 568 C CA . GLU A 1 74 ? 0.690 -7.654 -19.452 1.00 87.38 74 GLU A CA 1
ATOM 569 C C . GLU A 1 74 ? -0.392 -7.442 -20.520 1.00 87.38 74 GLU A C 1
ATOM 571 O O . GLU A 1 74 ? -0.106 -7.542 -21.713 1.00 87.38 74 GLU A O 1
ATOM 576 N N . GLU A 1 75 ? -1.601 -7.049 -20.108 1.00 88.88 75 GLU A N 1
ATOM 577 C CA . GLU A 1 75 ? -2.721 -6.755 -21.015 1.00 88.88 75 GLU A CA 1
ATOM 578 C C . GLU A 1 75 ? -2.418 -5.598 -21.981 1.00 88.88 75 GLU A C 1
ATOM 580 O O . GLU A 1 75 ? -2.847 -5.612 -23.134 1.00 88.88 75 GLU A O 1
ATOM 585 N N . ALA A 1 76 ? -1.644 -4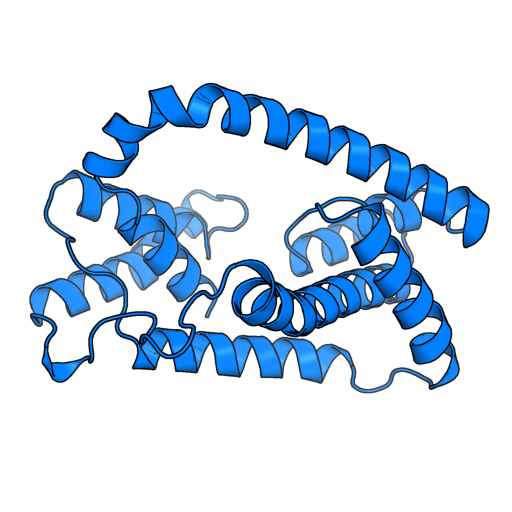.607 -21.536 1.00 88.69 76 ALA A N 1
ATOM 586 C CA . ALA A 1 76 ? -1.226 -3.467 -22.347 1.00 88.69 76 ALA A CA 1
ATOM 587 C C . ALA A 1 76 ? 0.020 -3.735 -23.216 1.00 88.69 76 ALA A C 1
ATOM 589 O O . ALA A 1 76 ? 0.510 -2.815 -23.875 1.00 88.69 76 ALA A O 1
ATOM 590 N N . GLY A 1 77 ? 0.557 -4.961 -23.208 1.00 88.50 77 GLY A N 1
ATOM 591 C CA . GLY A 1 77 ? 1.747 -5.340 -23.975 1.00 88.50 77 GLY A CA 1
ATOM 592 C C . GLY A 1 77 ? 3.060 -4.751 -23.445 1.00 88.50 77 GLY A C 1
ATOM 593 O O . GLY A 1 77 ? 4.034 -4.650 -24.191 1.00 88.50 77 GLY A O 1
ATOM 594 N N . ALA A 1 78 ? 3.098 -4.337 -22.178 1.00 90.75 78 ALA A N 1
ATOM 595 C CA . ALA A 1 78 ? 4.298 -3.830 -21.528 1.00 90.75 78 ALA A CA 1
ATOM 596 C C . ALA A 1 78 ? 5.294 -4.956 -21.205 1.00 90.75 78 ALA A C 1
ATOM 598 O O . ALA A 1 78 ? 4.952 -6.135 -21.085 1.00 90.75 78 ALA A O 1
ATOM 599 N N . ASN A 1 79 ? 6.548 -4.583 -20.955 1.00 87.56 79 ASN A N 1
ATOM 600 C CA . ASN A 1 79 ? 7.547 -5.505 -20.438 1.00 87.56 79 ASN A CA 1
ATOM 601 C C . ASN A 1 79 ? 7.283 -5.799 -18.951 1.00 87.56 79 ASN A C 1
ATOM 603 O O . ASN A 1 79 ? 7.793 -5.121 -18.053 1.00 87.56 79 ASN A O 1
ATOM 607 N N . VAL A 1 80 ? 6.505 -6.854 -18.701 1.00 86.81 80 VAL A N 1
ATOM 608 C CA . VAL A 1 80 ? 6.115 -7.326 -17.362 1.00 86.81 80 VAL A CA 1
ATOM 609 C C . VAL A 1 80 ? 7.317 -7.535 -16.442 1.00 86.81 80 VAL A C 1
ATOM 611 O O . VAL A 1 80 ? 7.248 -7.233 -15.248 1.00 86.81 80 VAL A O 1
ATOM 614 N N . ARG A 1 81 ? 8.444 -8.004 -16.988 1.00 82.94 81 ARG A N 1
ATOM 615 C CA . ARG A 1 81 ? 9.665 -8.230 -16.212 1.00 82.94 81 ARG A CA 1
ATOM 616 C C . ARG A 1 81 ? 10.192 -6.914 -15.645 1.00 82.94 81 ARG A C 1
ATOM 618 O O . ARG A 1 81 ? 10.375 -6.816 -14.436 1.00 82.94 81 ARG A O 1
ATOM 625 N N . SER A 1 82 ? 10.342 -5.888 -16.482 1.00 82.56 82 SER A N 1
ATOM 626 C CA . SER A 1 82 ? 10.781 -4.553 -16.049 1.00 82.56 82 SER A CA 1
ATOM 627 C C . SER A 1 82 ? 9.816 -3.926 -15.037 1.00 82.56 82 SER A C 1
ATOM 629 O O . SER A 1 82 ? 10.249 -3.409 -14.005 1.00 82.56 82 SER A O 1
ATOM 631 N N . VAL A 1 83 ? 8.503 -4.012 -15.285 1.00 86.31 83 VAL A N 1
ATOM 632 C CA . VAL A 1 83 ? 7.474 -3.483 -14.371 1.00 86.31 83 VAL A CA 1
ATOM 633 C C . VAL A 1 83 ? 7.560 -4.165 -13.003 1.00 86.31 83 VAL A C 1
ATOM 635 O O . VAL A 1 83 ? 7.618 -3.488 -11.974 1.00 86.31 83 VAL A O 1
ATOM 638 N N . SER A 1 84 ? 7.647 -5.497 -12.980 1.00 82.88 84 SER A N 1
ATOM 639 C CA . SER A 1 84 ? 7.775 -6.275 -11.744 1.00 82.88 84 SER A CA 1
ATOM 640 C C . SER A 1 84 ? 9.033 -5.903 -10.955 1.00 82.88 84 SER A C 1
ATOM 642 O O . SER A 1 84 ? 8.958 -5.714 -9.740 1.00 82.88 84 SER A O 1
ATOM 644 N N . LEU A 1 85 ? 10.176 -5.750 -11.631 1.00 80.44 85 LEU A N 1
ATOM 645 C CA . LEU A 1 85 ? 11.457 -5.423 -10.997 1.00 80.44 85 LEU A CA 1
ATOM 646 C C . LEU A 1 85 ? 11.476 -4.026 -10.375 1.00 80.44 85 LEU A C 1
ATOM 648 O O . LEU A 1 85 ? 11.996 -3.852 -9.270 1.00 80.44 85 LEU A O 1
ATOM 652 N N . ILE A 1 86 ? 10.866 -3.044 -11.038 1.00 83.56 86 ILE A N 1
ATOM 653 C CA . ILE A 1 86 ? 10.783 -1.669 -10.529 1.00 83.56 86 ILE A CA 1
ATOM 654 C C . ILE A 1 86 ? 9.893 -1.602 -9.291 1.00 83.56 86 ILE A C 1
ATOM 656 O O . ILE A 1 86 ? 10.296 -1.036 -8.275 1.00 83.56 86 ILE A O 1
ATOM 660 N N . HIS A 1 87 ? 8.714 -2.227 -9.333 1.00 83.31 87 HIS A N 1
ATOM 661 C CA . HIS A 1 87 ? 7.810 -2.275 -8.181 1.00 83.31 87 HIS A CA 1
ATOM 662 C C . HIS A 1 87 ? 8.397 -3.057 -7.006 1.00 83.31 87 HIS A C 1
ATOM 664 O O . HIS A 1 87 ? 8.265 -2.633 -5.858 1.00 83.31 87 HIS A O 1
ATOM 670 N N . ALA A 1 88 ? 9.072 -4.177 -7.275 1.00 80.19 88 ALA A N 1
ATOM 671 C CA . ALA A 1 88 ? 9.756 -4.944 -6.240 1.00 80.19 88 ALA A CA 1
ATOM 672 C C . ALA A 1 88 ? 10.871 -4.115 -5.586 1.00 80.19 88 ALA A C 1
ATOM 674 O O . ALA A 1 88 ? 10.928 -4.027 -4.359 1.00 80.19 88 ALA A O 1
ATOM 675 N N . THR A 1 89 ? 11.689 -3.433 -6.397 1.00 77.94 89 THR A N 1
ATOM 676 C CA . THR A 1 89 ? 12.754 -2.553 -5.899 1.00 77.94 89 THR A CA 1
ATOM 677 C C . THR A 1 89 ? 12.180 -1.405 -5.080 1.00 77.94 89 THR A C 1
ATOM 679 O O . THR A 1 89 ? 12.691 -1.134 -4.000 1.00 77.94 89 THR A O 1
ATOM 682 N N . ARG A 1 90 ? 11.087 -0.771 -5.524 1.00 80.75 90 ARG A N 1
ATOM 683 C CA . ARG A 1 90 ? 10.415 0.291 -4.761 1.00 80.75 90 ARG A CA 1
ATOM 684 C C . ARG A 1 90 ? 10.021 -0.191 -3.366 1.00 80.75 90 ARG A C 1
ATOM 686 O O . ARG A 1 90 ? 10.305 0.493 -2.388 1.00 80.75 90 ARG A O 1
ATOM 693 N N . ILE A 1 91 ? 9.416 -1.375 -3.263 1.00 77.62 91 ILE A N 1
ATOM 694 C CA . ILE A 1 91 ? 9.045 -1.947 -1.962 1.00 77.62 91 ILE A CA 1
ATOM 695 C C . ILE A 1 91 ? 10.288 -2.223 -1.115 1.00 77.62 91 ILE A C 1
ATOM 697 O O . ILE A 1 91 ? 10.298 -1.859 0.056 1.00 77.62 91 ILE A O 1
ATOM 701 N N . LEU A 1 92 ? 11.329 -2.834 -1.688 1.00 76.62 92 LEU A N 1
ATOM 702 C CA . LEU A 1 92 ? 12.575 -3.116 -0.973 1.00 76.62 92 LEU A CA 1
ATOM 703 C C . LEU A 1 92 ? 13.192 -1.830 -0.405 1.00 76.62 92 LEU A C 1
ATOM 705 O O . LEU A 1 92 ? 13.530 -1.775 0.774 1.00 76.62 92 LEU A O 1
ATOM 709 N N . VAL A 1 93 ? 13.287 -0.788 -1.233 1.00 78.88 93 VAL A N 1
ATOM 710 C CA . VAL A 1 93 ? 13.835 0.515 -0.849 1.00 78.88 93 VAL A CA 1
ATOM 711 C C . VAL A 1 93 ? 13.010 1.138 0.273 1.00 78.88 93 VAL A C 1
ATOM 713 O O . VAL A 1 93 ? 13.586 1.557 1.270 1.00 78.88 93 VAL A O 1
ATOM 716 N N . ILE A 1 94 ? 11.678 1.141 0.168 1.00 79.69 94 ILE A N 1
ATOM 717 C CA . ILE A 1 94 ? 10.805 1.668 1.226 1.00 79.69 94 ILE A CA 1
ATOM 718 C C . ILE A 1 94 ? 10.985 0.871 2.522 1.00 79.69 94 ILE A C 1
ATOM 720 O O . ILE A 1 94 ? 11.170 1.466 3.574 1.00 79.69 94 ILE A O 1
ATOM 724 N N . VAL A 1 95 ? 10.977 -0.463 2.464 1.00 76.62 95 VAL A N 1
ATOM 725 C CA . VAL A 1 95 ? 11.096 -1.322 3.654 1.00 76.62 95 VAL A CA 1
ATOM 726 C C . VAL A 1 95 ? 12.439 -1.140 4.369 1.00 76.62 95 VAL A C 1
ATOM 728 O O . VAL A 1 95 ? 12.483 -1.255 5.590 1.00 76.62 95 VAL A O 1
ATOM 731 N N . VAL A 1 96 ? 13.517 -0.836 3.640 1.00 79.19 96 VAL A N 1
ATOM 732 C CA . VAL A 1 96 ? 14.853 -0.621 4.219 1.00 79.19 96 VAL A CA 1
ATOM 733 C C . VAL A 1 96 ? 15.060 0.825 4.673 1.00 79.19 96 VAL A C 1
ATOM 735 O O . VAL A 1 96 ? 15.516 1.054 5.790 1.00 79.19 96 VAL A O 1
ATOM 738 N N . ILE A 1 97 ? 14.737 1.809 3.831 1.00 81.06 97 ILE A N 1
ATOM 739 C CA . ILE A 1 97 ? 15.020 3.224 4.105 1.00 81.06 97 ILE A CA 1
ATOM 740 C C . ILE A 1 97 ? 14.038 3.798 5.125 1.00 81.06 97 ILE A C 1
ATOM 742 O O . ILE A 1 97 ? 14.467 4.493 6.041 1.00 81.06 97 ILE A O 1
ATOM 746 N N . LEU A 1 98 ? 12.738 3.500 5.011 1.00 81.56 98 LEU A N 1
ATOM 747 C CA . LEU A 1 98 ? 11.713 4.076 5.885 1.00 81.56 98 LEU A CA 1
ATOM 748 C C . LEU A 1 98 ? 12.026 3.911 7.383 1.00 81.56 98 LEU A C 1
ATOM 750 O O . LEU A 1 98 ? 12.019 4.929 8.071 1.00 81.56 98 LEU A O 1
ATOM 754 N N . PRO A 1 99 ? 12.335 2.709 7.918 1.00 80.25 99 PRO A N 1
ATOM 755 C CA . PRO A 1 99 ? 12.637 2.575 9.341 1.00 80.25 99 PRO A CA 1
ATOM 756 C C . PRO A 1 99 ? 13.872 3.380 9.757 1.00 80.25 99 PRO A C 1
ATOM 758 O O . PRO A 1 99 ? 13.838 3.998 10.814 1.00 80.25 99 PRO A O 1
ATOM 761 N N . ILE A 1 100 ? 14.915 3.445 8.919 1.00 83.94 100 ILE A N 1
ATOM 762 C CA . ILE A 1 100 ? 16.123 4.241 9.196 1.00 83.94 100 ILE A CA 1
ATOM 763 C C . ILE A 1 100 ? 15.762 5.723 9.305 1.00 83.94 100 ILE A C 1
ATOM 765 O O . ILE A 1 100 ? 16.178 6.397 10.246 1.00 83.94 100 ILE A O 1
ATOM 769 N N . VAL A 1 101 ? 14.951 6.235 8.375 1.00 83.94 101 VAL A N 1
ATOM 770 C CA . VAL A 1 101 ? 14.538 7.641 8.408 1.00 83.94 101 VAL A CA 1
ATOM 771 C C . VAL A 1 101 ? 13.680 7.921 9.649 1.00 83.94 101 VAL A C 1
ATOM 773 O O . VAL A 1 101 ? 13.942 8.889 10.361 1.00 83.94 101 VAL A O 1
ATOM 776 N N . LEU A 1 102 ? 12.713 7.050 9.965 1.00 84.44 102 LEU A N 1
ATOM 777 C CA . LEU A 1 102 ? 11.869 7.164 11.164 1.00 84.44 102 LEU A CA 1
ATOM 778 C C . LEU A 1 102 ? 12.676 7.138 12.470 1.00 84.44 102 LEU A C 1
ATOM 780 O O . LEU A 1 102 ? 12.400 7.940 13.361 1.00 84.44 102 LEU A O 1
ATOM 784 N N . SER A 1 103 ? 13.677 6.262 12.585 1.00 84.12 103 SER A N 1
ATOM 785 C CA . SER A 1 103 ? 14.492 6.164 13.798 1.00 84.12 103 SER A CA 1
ATOM 786 C C . SER A 1 103 ? 15.519 7.286 13.928 1.00 84.12 103 SER A C 1
ATOM 788 O O . SER A 1 103 ? 15.762 7.750 15.034 1.00 84.12 103 SER A O 1
ATOM 790 N N . SER A 1 104 ? 16.146 7.707 12.826 1.00 84.19 104 SER A N 1
ATOM 791 C CA . SER A 1 104 ? 17.288 8.631 12.876 1.00 84.19 104 SER A CA 1
ATOM 792 C C . SER A 1 104 ? 16.899 10.101 12.759 1.00 84.19 104 SER A C 1
ATOM 794 O O . SER A 1 104 ? 17.555 10.930 13.375 1.00 84.19 104 SER A O 1
ATOM 796 N N . PHE A 1 105 ? 15.866 10.441 11.979 1.00 84.56 105 PHE A N 1
ATOM 797 C CA . PHE A 1 105 ? 15.447 11.840 11.796 1.00 84.56 105 PHE A CA 1
ATOM 798 C C . PHE A 1 105 ? 14.298 12.244 12.714 1.00 84.56 105 PHE A C 1
ATOM 800 O O . PHE A 1 105 ? 14.232 13.394 13.135 1.00 84.56 105 PHE A O 1
ATOM 807 N N . TRP A 1 106 ? 13.386 11.316 13.004 1.00 82.31 106 TRP A N 1
ATOM 808 C CA . TRP A 1 106 ? 12.207 11.585 13.830 1.00 82.31 106 TRP A CA 1
ATOM 809 C C . TRP A 1 106 ? 12.288 10.970 15.231 1.00 82.31 106 TRP A C 1
ATOM 811 O O . TRP A 1 106 ? 11.340 11.117 15.998 1.00 82.31 106 TRP A O 1
ATOM 821 N N . GLU A 1 107 ? 13.393 10.287 15.559 1.00 80.12 107 GLU A N 1
ATOM 822 C CA . GLU A 1 107 ? 13.646 9.646 16.863 1.00 80.12 107 GLU A CA 1
ATOM 823 C C . GLU A 1 107 ? 12.487 8.752 17.344 1.00 80.12 107 GLU A C 1
ATOM 825 O O . GLU A 1 107 ? 12.237 8.575 18.539 1.00 80.12 107 GLU A O 1
ATOM 830 N N . ILE A 1 108 ? 11.745 8.162 16.399 1.00 80.12 108 ILE A N 1
ATOM 831 C CA . ILE A 1 108 ? 10.597 7.322 16.726 1.00 80.12 108 ILE A CA 1
ATOM 832 C C . ILE A 1 108 ? 11.102 5.977 17.240 1.00 80.12 108 ILE A C 1
ATOM 834 O O . ILE A 1 108 ? 11.820 5.251 16.551 1.00 80.12 108 ILE A O 1
ATOM 838 N N . ASN A 1 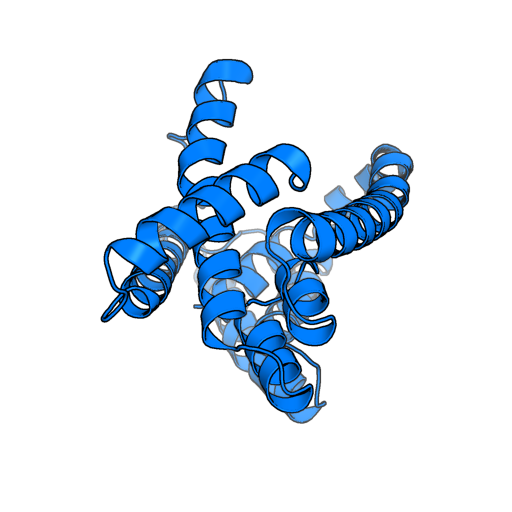109 ? 10.658 5.604 18.440 1.00 74.56 109 ASN A N 1
ATOM 839 C CA . ASN A 1 109 ? 10.904 4.283 19.007 1.00 74.56 109 ASN A CA 1
ATOM 840 C C . ASN A 1 109 ? 10.148 3.206 18.210 1.00 74.56 109 ASN A C 1
ATOM 842 O O . ASN A 1 109 ? 8.953 2.981 18.412 1.00 74.56 109 ASN A O 1
ATOM 846 N N . LEU A 1 110 ? 10.865 2.514 17.322 1.00 73.69 110 LEU A N 1
ATOM 847 C CA . LEU A 1 110 ? 10.349 1.396 16.516 1.00 73.69 110 LEU A CA 1
ATOM 848 C C . LEU A 1 110 ? 10.294 0.063 17.287 1.00 73.69 110 LEU A C 1
ATOM 850 O O . LEU A 1 110 ? 9.898 -0.958 16.732 1.00 73.69 110 LEU A O 1
ATOM 854 N N . THR A 1 111 ? 10.685 0.063 18.562 1.00 73.81 111 THR A N 1
ATOM 855 C CA . THR A 1 111 ? 10.690 -1.111 19.450 1.00 73.81 111 THR A CA 1
ATOM 856 C C . THR A 1 111 ? 9.306 -1.451 20.005 1.00 73.81 111 THR A C 1
ATOM 858 O O . THR A 1 111 ? 9.118 -2.535 20.555 1.00 73.81 111 THR A O 1
ATOM 861 N N . ASN A 1 112 ? 8.331 -0.546 19.869 1.00 76.81 112 ASN A N 1
ATOM 862 C CA . ASN A 1 112 ? 6.962 -0.796 20.307 1.00 76.81 112 ASN A CA 1
ATOM 863 C C . ASN A 1 112 ? 6.291 -1.838 19.395 1.00 76.81 112 ASN A C 1
ATOM 865 O O . ASN A 1 112 ? 6.331 -1.694 18.169 1.00 76.81 112 ASN A O 1
ATOM 869 N N . PRO A 1 113 ? 5.649 -2.877 19.958 1.00 76.81 113 PRO A N 1
ATOM 870 C CA . PRO A 1 113 ? 4.987 -3.891 19.155 1.00 76.81 113 PRO A CA 1
ATOM 871 C C . PRO A 1 113 ? 3.816 -3.277 18.363 1.00 76.81 113 PRO A C 1
ATOM 873 O O . PRO A 1 113 ? 3.116 -2.395 18.865 1.00 76.81 113 PRO A O 1
ATOM 876 N N . PRO A 1 114 ? 3.554 -3.748 17.128 1.00 75.81 114 PRO A N 1
ATOM 877 C CA . PRO A 1 114 ? 2.529 -3.174 16.248 1.00 75.81 114 PRO A CA 1
ATOM 878 C C . PRO A 1 114 ? 1.083 -3.451 16.708 1.00 75.81 114 PRO A C 1
ATOM 880 O O . PRO A 1 114 ? 0.134 -2.952 16.099 1.00 75.81 114 PRO A O 1
ATOM 883 N N . GLY A 1 115 ? 0.913 -4.243 17.767 1.00 77.75 115 GLY A N 1
ATOM 884 C CA . GLY A 1 115 ? -0.354 -4.581 18.403 1.00 77.75 115 GLY A CA 1
ATOM 885 C C . GLY A 1 115 ? -0.122 -5.141 19.807 1.00 77.75 115 GLY A C 1
ATOM 886 O O . GLY A 1 115 ? 1.017 -5.363 20.215 1.00 77.75 115 GLY A O 1
ATOM 887 N N . MET A 1 116 ? -1.203 -5.378 20.547 1.00 82.50 116 MET A N 1
ATOM 888 C CA . MET A 1 116 ? -1.123 -6.056 21.845 1.00 82.50 116 MET A CA 1
ATOM 889 C C . MET A 1 116 ? -0.850 -7.560 21.652 1.00 82.50 116 MET A C 1
ATOM 891 O O . MET A 1 116 ? -1.235 -8.111 20.612 1.00 82.50 116 MET A O 1
ATOM 895 N N . PRO A 1 117 ? -0.203 -8.236 22.618 1.00 84.62 117 PRO A N 1
ATOM 896 C CA . PRO A 1 117 ? -0.027 -9.687 22.587 1.00 84.62 117 PRO A CA 1
ATOM 897 C C . PRO A 1 117 ? -1.371 -10.422 22.539 1.00 84.62 117 PRO A C 1
ATOM 899 O O . PRO A 1 117 ? -2.328 -10.005 23.194 1.00 84.62 117 PRO A O 1
ATOM 902 N N . ILE A 1 118 ? -1.439 -11.572 21.855 1.00 83.88 118 ILE A N 1
ATOM 903 C CA . ILE A 1 118 ? -2.681 -12.376 21.736 1.00 83.88 118 ILE A CA 1
ATOM 904 C C . ILE A 1 118 ? -3.320 -12.657 23.104 1.00 83.88 118 ILE A C 1
ATOM 906 O O . ILE A 1 118 ? -4.543 -12.676 23.220 1.00 83.88 118 ILE A O 1
ATOM 910 N N . LYS A 1 119 ? -2.496 -12.865 24.138 1.00 82.06 119 LYS A N 1
ATOM 911 C CA . LYS A 1 119 ? -2.941 -13.211 25.497 1.00 82.06 119 LYS A CA 1
ATOM 912 C C . LYS A 1 119 ? -3.735 -12.102 26.192 1.00 82.06 119 LYS A C 1
ATOM 914 O O . LYS A 1 119 ? -4.484 -12.399 27.115 1.00 82.06 119 LYS A O 1
ATOM 919 N N . GLU A 1 120 ? -3.564 -10.857 25.765 1.00 82.69 120 GLU A N 1
ATOM 920 C CA . GLU A 1 120 ? -4.234 -9.692 26.350 1.00 82.69 120 GLU A CA 1
ATOM 921 C C . GLU A 1 120 ? -5.532 -9.340 25.609 1.00 82.69 120 GLU A C 1
ATOM 923 O O . GLU A 1 120 ? -6.341 -8.556 26.106 1.00 82.69 120 GLU A O 1
ATOM 928 N N . LEU A 1 121 ? -5.771 -9.934 24.431 1.00 83.69 121 LEU A N 1
ATOM 929 C CA . LEU A 1 121 ? -6.988 -9.690 23.666 1.00 83.69 121 LEU A CA 1
ATOM 930 C C . LEU A 1 121 ? -8.159 -10.523 24.183 1.00 83.69 121 LEU A C 1
ATOM 932 O O . LEU A 1 121 ? -8.068 -11.729 24.417 1.00 83.69 121 LEU A O 1
ATOM 936 N N . GLN A 1 122 ? -9.321 -9.878 24.248 1.00 89.50 122 GLN A N 1
ATOM 937 C CA . GLN A 1 122 ? -10.570 -10.569 24.530 1.00 89.50 122 GLN A CA 1
ATOM 938 C C . GLN A 1 122 ? -10.912 -11.538 23.378 1.00 89.50 122 GLN A C 1
ATOM 940 O O . GLN A 1 122 ? -10.829 -11.146 22.208 1.00 89.50 122 GLN A O 1
ATOM 945 N N . PRO A 1 123 ? -11.380 -12.771 23.663 1.00 88.38 123 PRO A N 1
ATOM 946 C CA . PRO A 1 123 ? -11.724 -13.752 22.627 1.00 88.38 123 PRO A CA 1
ATOM 947 C C . PRO A 1 123 ? -12.753 -13.246 21.609 1.00 88.38 123 PRO A C 1
ATOM 949 O O . PRO A 1 123 ? -12.673 -13.575 20.426 1.00 88.38 123 PRO A O 1
ATOM 952 N N . LEU A 1 124 ? -13.689 -12.397 22.049 1.00 89.31 124 LEU A N 1
ATOM 953 C CA . LEU A 1 124 ? -14.679 -11.771 21.173 1.00 89.31 124 LEU A CA 1
ATOM 954 C C . LEU A 1 124 ? -14.027 -10.879 20.109 1.00 89.31 124 LEU A C 1
ATOM 956 O O . LEU A 1 124 ? -14.436 -10.901 18.953 1.00 89.31 124 LEU A O 1
ATOM 960 N N . GLN A 1 125 ? -12.987 -10.126 20.465 1.00 89.81 125 GLN A N 1
ATOM 961 C CA . GLN A 1 125 ? -12.288 -9.260 19.516 1.00 89.81 125 GLN A CA 1
ATOM 962 C C . GLN A 1 125 ? -11.500 -10.079 18.497 1.00 89.81 125 GLN A C 1
ATOM 964 O O . GLN A 1 125 ? -11.559 -9.790 17.306 1.00 89.81 125 GLN A O 1
ATOM 969 N N . LEU A 1 126 ? -10.823 -11.143 18.940 1.00 89.44 126 LEU A N 1
ATOM 970 C CA . LEU A 1 126 ? -10.168 -12.101 18.043 1.00 89.44 126 LEU A CA 1
ATOM 971 C C . LEU A 1 126 ? -11.171 -12.707 17.055 1.00 89.44 126 LEU A C 1
ATOM 973 O O . LEU A 1 126 ? -10.892 -12.777 15.856 1.00 89.44 126 LEU A O 1
ATOM 977 N N . LEU A 1 127 ? -12.363 -13.074 17.533 1.00 91.88 127 LEU A N 1
ATOM 978 C CA . LEU A 1 127 ? -13.441 -13.568 16.683 1.00 91.88 127 LEU A CA 1
ATOM 979 C C . LEU A 1 127 ? -13.897 -12.507 15.671 1.00 91.88 127 LEU A C 1
ATOM 981 O O . LEU A 1 127 ? -13.995 -12.815 14.488 1.00 91.88 127 LEU A O 1
ATOM 985 N N . LEU A 1 128 ? -14.120 -11.259 16.092 1.00 91.38 128 LEU A N 1
ATOM 986 C CA . LEU A 1 128 ? -14.519 -10.161 15.200 1.00 91.38 128 LEU A CA 1
ATOM 987 C C . LEU A 1 128 ? -13.453 -9.846 14.141 1.00 91.38 128 LEU A C 1
ATOM 989 O O . LEU A 1 128 ? -13.793 -9.596 12.981 1.00 91.38 128 LEU A O 1
ATOM 993 N N . LEU A 1 129 ? -12.169 -9.910 14.499 1.00 91.81 129 LEU A N 1
ATOM 994 C CA . LEU A 1 129 ? -11.050 -9.750 13.565 1.00 91.81 129 LEU A CA 1
ATOM 995 C C . LEU A 1 129 ? -11.020 -10.885 12.529 1.00 91.81 129 LEU A C 1
ATOM 997 O O . LEU A 1 129 ? -10.866 -10.628 11.333 1.00 91.81 129 LEU A O 1
ATOM 1001 N N . LEU A 1 130 ? -11.221 -12.135 12.962 1.00 92.50 130 LEU A N 1
ATOM 1002 C CA . LEU A 1 130 ? -11.303 -13.294 12.067 1.00 92.50 130 LEU A CA 1
ATOM 1003 C C . LEU A 1 130 ? -12.530 -13.223 11.152 1.00 92.50 130 LEU A C 1
ATOM 1005 O O . LEU A 1 130 ? -12.414 -13.456 9.946 1.00 92.50 130 LEU A O 1
ATOM 1009 N N . VAL A 1 131 ? -13.690 -12.854 11.699 1.00 93.56 131 VAL A N 1
ATOM 1010 C CA . VAL A 1 131 ? -14.923 -12.639 10.933 1.00 93.56 131 VAL A CA 1
ATOM 1011 C C . VAL A 1 131 ? -14.697 -11.557 9.882 1.00 93.56 131 VAL A C 1
ATOM 1013 O O . VAL A 1 131 ? -14.999 -11.780 8.711 1.00 93.56 131 VAL A O 1
ATOM 1016 N N . SER A 1 132 ? -14.076 -10.438 10.257 1.00 92.88 132 SER A N 1
ATOM 1017 C CA . SER A 1 132 ? -13.730 -9.361 9.324 1.00 92.88 132 SER A CA 1
ATOM 1018 C C . SER A 1 132 ? -12.824 -9.855 8.194 1.00 92.88 132 SER A C 1
ATOM 1020 O O . SER A 1 132 ? -13.099 -9.609 7.020 1.00 92.88 132 SER A O 1
ATOM 1022 N N . ALA A 1 133 ? -11.785 -10.628 8.524 1.00 91.94 133 ALA A N 1
ATOM 1023 C CA . ALA A 1 133 ? -10.846 -11.172 7.547 1.00 91.94 133 ALA A CA 1
ATOM 1024 C C . ALA A 1 133 ? -11.503 -12.142 6.549 1.00 91.94 133 ALA A C 1
ATOM 1026 O O . ALA A 1 133 ? -11.219 -12.077 5.350 1.00 91.94 133 ALA A O 1
ATOM 1027 N N . VAL A 1 134 ? -12.361 -13.048 7.027 1.00 93.94 134 VAL A N 1
ATOM 1028 C CA . VAL A 1 134 ? -12.947 -14.122 6.209 1.00 93.94 134 VAL A CA 1
ATOM 1029 C C . VAL A 1 134 ? -14.213 -13.659 5.495 1.00 93.94 134 VAL A C 1
ATOM 1031 O O . VAL A 1 134 ? -14.310 -13.783 4.271 1.00 93.94 134 VAL A O 1
ATOM 1034 N N . PHE A 1 135 ? -15.185 -13.122 6.233 1.00 94.19 135 PHE A N 1
ATOM 1035 C CA . PHE A 1 135 ? -16.457 -12.692 5.655 1.00 94.19 135 PHE A CA 1
ATOM 1036 C C . PHE A 1 135 ? -16.287 -11.427 4.827 1.00 94.19 135 PHE A C 1
ATOM 1038 O O . PHE A 1 135 ? -16.834 -11.371 3.730 1.00 94.19 135 PHE A O 1
ATOM 1045 N N . GLY A 1 136 ? -15.462 -10.475 5.272 1.00 92.38 136 GLY A N 1
ATOM 1046 C CA . GLY A 1 136 ? -15.183 -9.260 4.506 1.00 92.38 136 GLY A CA 1
ATOM 1047 C C . GLY A 1 136 ? -14.624 -9.598 3.127 1.00 92.38 136 GLY A C 1
ATOM 1048 O O . GLY A 1 136 ? -15.127 -9.115 2.114 1.00 92.38 136 GLY A O 1
ATOM 1049 N N . TRP A 1 137 ? -13.662 -10.524 3.059 1.00 93.56 137 TRP A N 1
ATOM 1050 C CA . TRP A 1 137 ? -13.132 -11.008 1.784 1.00 93.56 137 TRP A CA 1
ATOM 1051 C C . TRP A 1 137 ? -14.184 -11.735 0.935 1.00 93.56 137 TRP A C 1
ATOM 1053 O O . TRP A 1 137 ? -14.317 -11.438 -0.254 1.00 93.56 137 TRP A O 1
ATOM 1063 N N . ARG A 1 138 ? -14.942 -12.678 1.512 1.00 93.38 138 ARG A N 1
ATOM 1064 C CA . ARG A 1 138 ? -15.943 -13.463 0.764 1.00 93.38 138 ARG A CA 1
ATOM 1065 C C . ARG A 1 138 ? -17.068 -12.596 0.203 1.00 93.38 138 ARG A C 1
ATOM 1067 O O . ARG A 1 138 ? -17.440 -12.773 -0.955 1.00 93.38 138 ARG A O 1
ATOM 1074 N N . ILE A 1 139 ? -17.581 -11.663 1.003 1.00 92.69 139 ILE A N 1
ATOM 1075 C CA . ILE A 1 139 ? -18.633 -10.726 0.597 1.00 92.69 139 ILE A CA 1
ATOM 1076 C C . ILE A 1 139 ? -18.106 -9.829 -0.524 1.00 92.69 139 ILE A C 1
ATOM 1078 O O . ILE A 1 139 ? -18.721 -9.766 -1.585 1.00 92.69 139 ILE A O 1
ATOM 1082 N N . ALA A 1 140 ? -16.927 -9.223 -0.349 1.00 92.00 140 ALA A N 1
ATOM 1083 C CA . ALA A 1 140 ? -16.342 -8.359 -1.371 1.00 92.00 140 ALA A CA 1
ATOM 1084 C C . ALA A 1 140 ? -16.061 -9.102 -2.684 1.00 92.00 140 ALA A C 1
ATOM 1086 O O . ALA A 1 140 ? -16.309 -8.567 -3.762 1.00 92.00 140 ALA A O 1
ATOM 1087 N N . LYS A 1 141 ? -15.612 -10.363 -2.604 1.00 91.19 141 LYS A N 1
ATOM 1088 C CA . LYS A 1 141 ? -15.408 -11.212 -3.784 1.00 91.19 141 LYS A CA 1
ATOM 1089 C C . LYS A 1 141 ? -16.725 -11.485 -4.514 1.00 91.19 141 LYS A C 1
ATOM 1091 O O . LYS A 1 141 ? -16.743 -11.456 -5.737 1.00 91.19 141 LYS A O 1
ATOM 1096 N N . LYS A 1 142 ? -17.819 -11.729 -3.783 1.00 92.31 142 LYS A N 1
ATOM 1097 C CA . LYS A 1 142 ? -19.147 -11.972 -4.372 1.00 92.31 142 LYS A CA 1
ATOM 1098 C C . LYS A 1 142 ? -19.717 -10.729 -5.062 1.00 92.31 142 LYS A C 1
ATOM 1100 O O . LYS A 1 142 ? -20.382 -10.859 -6.079 1.00 92.31 142 LYS A O 1
ATOM 1105 N N . VAL A 1 143 ? -19.441 -9.548 -4.515 1.00 91.81 143 VAL A N 1
ATOM 1106 C CA . VAL A 1 143 ? -19.872 -8.253 -5.070 1.00 91.81 143 VAL A CA 1
ATOM 1107 C C . VAL A 1 143 ? -18.983 -7.803 -6.244 1.00 91.81 143 VAL A C 1
ATOM 1109 O O . VAL A 1 143 ? -19.310 -6.844 -6.929 1.00 91.81 143 VAL A O 1
ATOM 1112 N N . GLY A 1 144 ? -17.875 -8.500 -6.516 1.00 84.88 144 GLY A N 1
ATOM 1113 C CA . GLY A 1 144 ? -16.968 -8.154 -7.612 1.00 84.88 144 GLY A CA 1
ATOM 1114 C C . GLY A 1 144 ? -16.091 -6.932 -7.325 1.00 84.88 144 GLY A C 1
ATOM 1115 O O . GLY A 1 144 ? -15.621 -6.286 -8.256 1.00 84.88 144 GLY A O 1
ATOM 1116 N N . LEU A 1 145 ? -15.854 -6.600 -6.048 1.00 85.75 145 LEU A N 1
ATOM 1117 C CA . LEU A 1 145 ? -14.974 -5.490 -5.674 1.00 85.75 145 LEU A CA 1
ATOM 1118 C C . LEU A 1 145 ? -13.527 -5.756 -6.114 1.00 85.75 145 LEU A C 1
ATOM 1120 O O . LEU A 1 145 ? -12.934 -6.788 -5.776 1.00 85.75 145 LEU A O 1
ATOM 1124 N N . PHE A 1 146 ? -12.931 -4.777 -6.797 1.00 76.12 146 PHE A N 1
ATOM 1125 C CA . PHE A 1 146 ? -11.500 -4.765 -7.091 1.00 76.12 146 PHE A CA 1
ATOM 1126 C C . PHE A 1 146 ? -10.695 -4.833 -5.785 1.00 76.12 146 PHE A C 1
ATOM 1128 O O . PHE A 1 146 ? -11.021 -4.166 -4.807 1.00 76.12 146 PHE A O 1
ATOM 1135 N N . GLY A 1 147 ? -9.667 -5.683 -5.719 1.00 77.00 147 GLY A N 1
ATOM 1136 C CA . GLY A 1 147 ? -8.887 -5.842 -4.489 1.00 77.00 147 GLY A CA 1
ATOM 1137 C C . GLY A 1 147 ? -9.686 -6.404 -3.300 1.00 77.00 147 GLY A C 1
ATOM 1138 O O . GLY A 1 147 ? -9.340 -6.121 -2.151 1.00 77.00 147 GLY A O 1
ATOM 1139 N N . ALA A 1 148 ? -10.720 -7.227 -3.541 1.00 85.69 148 ALA A N 1
ATOM 1140 C CA . ALA A 1 148 ? -11.606 -7.803 -2.516 1.00 85.69 148 ALA A CA 1
ATOM 1141 C C . ALA A 1 148 ? -10.891 -8.383 -1.279 1.00 85.69 148 ALA A C 1
ATOM 1143 O O . ALA A 1 148 ? -11.414 -8.311 -0.170 1.00 85.69 148 ALA A O 1
ATOM 1144 N N . SER A 1 149 ? -9.687 -8.943 -1.443 1.00 84.81 149 SER A N 1
ATOM 1145 C CA . SER A 1 149 ? -8.881 -9.482 -0.335 1.00 84.81 149 SER A CA 1
ATOM 1146 C C . SER A 1 149 ? -8.318 -8.432 0.634 1.00 84.81 149 SER A C 1
ATOM 1148 O O . SER A 1 149 ? -7.819 -8.811 1.687 1.00 84.81 149 SER A O 1
ATOM 1150 N N . ILE A 1 150 ? -8.351 -7.145 0.281 1.00 85.44 150 ILE A N 1
ATOM 1151 C CA . ILE A 1 150 ? -7.908 -6.018 1.119 1.00 85.44 150 ILE A CA 1
ATOM 1152 C C . ILE A 1 150 ? -9.113 -5.148 1.468 1.00 85.44 150 ILE A C 1
ATOM 1154 O O . ILE A 1 150 ? -9.393 -4.956 2.649 1.00 85.44 150 ILE A O 1
ATOM 1158 N N . LEU A 1 151 ? -9.852 -4.680 0.452 1.00 88.00 151 LEU A N 1
ATOM 1159 C CA . LEU A 1 151 ? -10.976 -3.761 0.650 1.00 88.00 151 LEU A CA 1
ATOM 1160 C C . LEU A 1 151 ? -12.109 -4.399 1.452 1.00 88.00 151 LEU A C 1
ATOM 1162 O O . LEU A 1 151 ? -12.663 -3.757 2.334 1.00 88.00 151 LEU A O 1
ATOM 1166 N N . GLY A 1 152 ? -12.425 -5.669 1.197 1.00 92.00 152 GLY A N 1
ATOM 1167 C CA . GLY A 1 152 ? -13.492 -6.366 1.912 1.00 92.00 152 GLY A CA 1
ATOM 1168 C C . GLY A 1 152 ? -13.258 -6.432 3.423 1.00 92.00 152 GLY A C 1
ATOM 1169 O O . GLY A 1 152 ? -14.093 -5.950 4.189 1.00 92.00 152 GLY A O 1
ATOM 1170 N N . PRO A 1 153 ? -12.119 -6.992 3.872 1.00 92.94 153 PRO A N 1
ATOM 1171 C CA . PRO A 1 153 ? -11.759 -7.004 5.285 1.00 92.94 153 PRO A CA 1
ATOM 1172 C C . PRO A 1 153 ? -11.612 -5.616 5.908 1.00 92.94 153 PRO A C 1
ATOM 1174 O O . PRO A 1 153 ? -11.986 -5.448 7.063 1.00 92.94 153 PRO A O 1
ATOM 1177 N N . LEU A 1 154 ? -11.105 -4.633 5.155 1.00 93.25 154 LEU A N 1
ATOM 1178 C CA . LEU A 1 154 ? -10.993 -3.246 5.608 1.00 93.25 154 LEU A CA 1
ATOM 1179 C C . LEU A 1 154 ? -12.362 -2.643 5.903 1.00 93.25 154 LEU A C 1
ATOM 1181 O O . LEU A 1 154 ? -12.565 -2.123 6.995 1.00 93.25 154 LEU A O 1
ATOM 1185 N N . ILE A 1 155 ? -13.301 -2.745 4.961 1.00 94.00 155 ILE A N 1
ATOM 1186 C CA . ILE A 1 155 ? -14.652 -2.196 5.113 1.00 94.00 155 ILE A CA 1
ATOM 1187 C C . ILE A 1 155 ? -15.353 -2.861 6.298 1.00 94.00 155 ILE A C 1
ATOM 1189 O O . ILE A 1 155 ? -15.901 -2.168 7.149 1.00 94.00 155 ILE A O 1
ATOM 1193 N N . LEU A 1 156 ? -15.304 -4.194 6.392 1.00 94.19 156 LEU A N 1
ATOM 1194 C 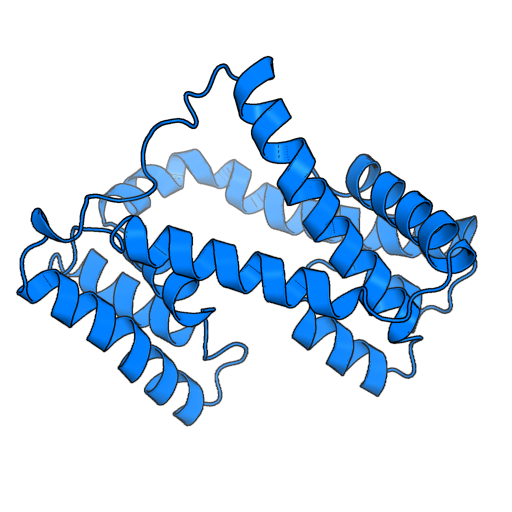CA . LEU A 1 156 ? -15.997 -4.905 7.467 1.00 94.19 156 LEU A CA 1
ATOM 1195 C C . LEU A 1 156 ? -15.384 -4.612 8.847 1.00 94.19 156 LEU A C 1
ATOM 1197 O O . LEU A 1 156 ? -16.122 -4.375 9.801 1.00 94.19 156 LEU A O 1
ATOM 1201 N N . ALA A 1 157 ? -14.052 -4.547 8.947 1.00 93.62 157 ALA A N 1
ATOM 1202 C CA . ALA A 1 157 ? -13.378 -4.158 10.185 1.00 93.62 157 ALA A CA 1
ATOM 1203 C C . ALA A 1 157 ? -13.661 -2.695 10.567 1.00 93.62 157 ALA A C 1
ATOM 1205 O O . ALA A 1 157 ? -13.862 -2.411 11.745 1.00 93.62 157 ALA A O 1
ATOM 1206 N N . ALA A 1 158 ? -13.736 -1.783 9.590 1.00 92.44 158 ALA A N 1
ATOM 1207 C CA . ALA A 1 158 ? -14.100 -0.387 9.822 1.00 92.44 158 ALA A CA 1
ATOM 1208 C C . ALA A 1 158 ? -15.541 -0.252 10.330 1.00 92.44 158 ALA A C 1
ATOM 1210 O O . ALA A 1 158 ? -15.784 0.497 11.269 1.00 92.44 158 ALA A O 1
ATOM 1211 N N . VAL A 1 159 ? -16.490 -1.021 9.783 1.00 93.88 159 VAL A N 1
ATOM 1212 C CA . VAL A 1 159 ? -17.875 -1.054 10.284 1.00 93.88 159 VAL A CA 1
ATOM 1213 C C . VAL A 1 159 ? -17.914 -1.497 11.746 1.00 93.88 159 VAL A C 1
ATOM 1215 O O . VAL A 1 159 ? -18.536 -0.821 12.562 1.00 93.88 159 VAL A O 1
ATOM 1218 N N . PHE A 1 160 ? -17.216 -2.581 12.102 1.00 93.31 160 PHE A N 1
ATOM 1219 C CA . PHE A 1 160 ? -17.152 -3.031 13.496 1.00 93.31 160 PHE A CA 1
ATOM 1220 C C . PHE A 1 160 ? -16.423 -2.045 14.412 1.00 93.31 160 PHE A C 1
ATOM 1222 O O . PHE A 1 160 ? -16.778 -1.930 15.586 1.00 93.31 160 PHE A O 1
ATOM 1229 N N . SER A 1 161 ? -15.421 -1.325 13.905 1.00 92.56 161 SER A N 1
ATOM 1230 C CA . SER A 1 161 ? -14.710 -0.316 14.691 1.00 92.56 161 SER A CA 1
ATOM 1231 C C . SER A 1 161 ? -15.570 0.921 14.947 1.00 92.56 161 SER A C 1
ATOM 1233 O O . SER A 1 161 ? -15.666 1.388 16.082 1.00 92.56 161 SER A O 1
ATOM 1235 N N . LEU A 1 162 ? -16.293 1.394 13.930 1.00 90.62 162 LEU A N 1
ATOM 1236 C CA . LEU A 1 162 ? -17.209 2.529 14.044 1.00 90.62 162 LEU A CA 1
ATOM 1237 C C . LEU A 1 162 ? -18.442 2.218 14.889 1.00 90.62 162 LEU A C 1
ATOM 1239 O O . LEU A 1 162 ? -18.938 3.101 15.583 1.00 90.62 162 LEU A O 1
ATOM 1243 N N . SER A 1 163 ? -18.908 0.968 14.888 1.00 91.06 163 SER A N 1
ATOM 1244 C CA . SER A 1 163 ? -19.993 0.525 15.766 1.00 91.06 163 SER A CA 1
ATOM 1245 C C . SER A 1 163 ? -19.549 0.297 17.218 1.00 91.06 163 SER A C 1
ATOM 1247 O O . SER A 1 163 ? -20.364 -0.117 18.038 1.00 91.06 163 SER A O 1
ATOM 1249 N N . GLY A 1 164 ? -18.264 0.493 17.539 1.00 86.06 164 GLY A N 1
ATOM 1250 C CA . GLY A 1 164 ? -17.701 0.261 18.872 1.00 86.06 164 GLY A CA 1
ATOM 1251 C C . GLY A 1 164 ? -17.533 -1.215 19.253 1.00 86.06 164 GLY A C 1
ATOM 1252 O O . GLY A 1 164 ? -17.147 -1.507 20.381 1.00 86.06 164 GLY A O 1
ATOM 1253 N N . LEU A 1 165 ? -17.792 -2.152 18.330 1.00 87.94 165 LEU A N 1
ATOM 1254 C CA . LEU A 1 165 ? -17.617 -3.593 18.565 1.00 87.94 165 LEU A CA 1
ATOM 1255 C C . LEU A 1 165 ? -16.137 -3.994 18.526 1.00 87.94 165 LEU A C 1
ATOM 1257 O O . LEU A 1 165 ? -15.719 -4.911 19.233 1.00 87.94 165 LEU A O 1
ATOM 1261 N N . LEU A 1 166 ? -15.345 -3.311 17.695 1.00 87.81 166 LEU A N 1
ATOM 1262 C CA . LEU A 1 166 ? -13.922 -3.566 17.512 1.00 87.81 166 LEU A CA 1
ATOM 1263 C C . LEU A 1 166 ? -13.084 -2.374 17.984 1.00 87.81 166 LEU A C 1
ATOM 1265 O O . LEU A 1 166 ? -12.974 -1.355 17.306 1.00 87.81 166 LEU A O 1
ATOM 1269 N N . THR A 1 167 ? -12.443 -2.530 19.136 1.00 84.69 167 THR A N 1
ATOM 1270 C CA . THR A 1 167 ? -11.573 -1.499 19.724 1.00 84.69 167 THR A CA 1
ATOM 1271 C C . THR A 1 167 ? -10.088 -1.771 19.517 1.00 84.69 167 THR A C 1
ATOM 1273 O O . THR A 1 167 ? -9.285 -0.844 19.544 1.00 84.69 167 THR A O 1
ATOM 1276 N N . ASN A 1 168 ? -9.722 -3.030 19.273 1.00 84.69 168 ASN A N 1
ATOM 1277 C CA . ASN A 1 168 ? -8.334 -3.458 19.184 1.00 84.69 168 ASN A CA 1
ATOM 1278 C C . ASN A 1 168 ? -7.933 -3.823 17.754 1.00 84.69 168 ASN A C 1
ATOM 1280 O O . ASN A 1 168 ? -8.711 -4.368 16.967 1.00 84.69 168 ASN A O 1
ATOM 1284 N N . ARG A 1 169 ? -6.671 -3.529 17.439 1.00 84.94 169 ARG A N 1
ATOM 1285 C CA . ARG A 1 169 ? -6.012 -3.937 16.194 1.00 84.94 169 ARG A CA 1
ATOM 1286 C C . ARG A 1 169 ? -5.648 -5.428 16.246 1.00 84.94 169 ARG A C 1
ATOM 1288 O O . ARG A 1 169 ? -5.621 -6.004 17.335 1.00 84.94 169 ARG A O 1
ATOM 1295 N N . PRO A 1 170 ? -5.338 -6.059 15.096 1.00 85.62 170 PRO A N 1
ATOM 1296 C CA . PRO A 1 170 ? -4.773 -7.400 15.085 1.00 85.62 170 PRO A CA 1
ATOM 1297 C C . PRO A 1 170 ? -3.567 -7.518 16.028 1.00 85.62 170 PRO A C 1
ATOM 1299 O O . PRO A 1 170 ? -2.776 -6.576 16.122 1.00 85.62 170 PRO A O 1
ATOM 1302 N N . PRO A 1 171 ? -3.418 -8.660 16.712 1.00 87.25 171 PRO A N 1
ATOM 1303 C CA . PRO A 1 171 ? -2.332 -8.860 17.658 1.00 87.25 171 PRO A CA 1
ATOM 1304 C C . PRO A 1 171 ? -0.968 -8.859 16.958 1.00 87.25 171 PRO A C 1
ATOM 1306 O O . PRO A 1 171 ? -0.863 -9.207 15.771 1.00 87.25 171 PRO A O 1
ATOM 1309 N N . ALA A 1 172 ? 0.075 -8.478 17.699 1.00 86.75 172 ALA A N 1
ATOM 1310 C CA . ALA A 1 172 ? 1.421 -8.275 17.158 1.00 86.75 172 ALA A CA 1
ATOM 1311 C C . ALA A 1 172 ? 1.953 -9.505 16.414 1.00 86.75 172 ALA A C 1
ATOM 1313 O O . ALA A 1 172 ? 2.505 -9.381 15.324 1.00 86.75 172 ALA A O 1
ATOM 1314 N N . GLU A 1 173 ? 1.709 -10.695 16.953 1.00 88.44 173 GLU A N 1
ATOM 1315 C CA . GLU A 1 173 ? 2.167 -11.971 16.415 1.00 88.44 173 GLU A CA 1
ATOM 1316 C C . GLU A 1 173 ? 1.590 -12.235 15.015 1.00 88.44 173 GLU A C 1
ATOM 1318 O O . GLU A 1 173 ? 2.294 -12.712 14.124 1.00 88.44 173 GLU A O 1
ATOM 1323 N N . ILE A 1 174 ? 0.322 -11.867 14.786 1.00 86.12 174 ILE A N 1
ATOM 1324 C CA . ILE A 1 174 ? -0.333 -12.012 13.478 1.00 86.12 174 ILE A CA 1
ATOM 1325 C C . ILE A 1 174 ? 0.212 -10.979 12.485 1.00 86.12 174 ILE A C 1
ATOM 1327 O O . ILE A 1 174 ? 0.398 -11.301 11.308 1.00 86.12 174 ILE A O 1
ATOM 1331 N N . ILE A 1 175 ? 0.489 -9.752 12.941 1.00 85.31 175 ILE A N 1
ATOM 1332 C CA . ILE A 1 175 ? 1.086 -8.706 12.100 1.00 85.31 175 ILE A CA 1
ATOM 1333 C C . ILE A 1 175 ? 2.511 -9.097 11.696 1.00 85.31 175 ILE A C 1
ATOM 1335 O O . ILE A 1 175 ? 2.836 -9.032 10.510 1.00 85.31 175 ILE A O 1
ATOM 1339 N N . TRP A 1 176 ? 3.335 -9.573 12.632 1.00 86.19 176 TRP A N 1
ATOM 1340 C CA . TRP A 1 176 ? 4.688 -10.055 12.348 1.00 86.19 176 TRP A CA 1
ATOM 1341 C C . TRP A 1 176 ? 4.683 -11.251 11.404 1.00 86.19 176 TRP A C 1
ATOM 1343 O O . TRP A 1 176 ? 5.433 -11.253 10.430 1.00 86.19 176 TRP A O 1
ATOM 1353 N N . ALA A 1 177 ? 3.792 -12.225 11.616 1.00 87.06 177 ALA A N 1
ATOM 1354 C CA . ALA A 1 177 ? 3.629 -13.335 10.685 1.00 87.06 177 ALA A CA 1
ATOM 1355 C C . ALA A 1 177 ? 3.259 -12.826 9.282 1.00 87.06 177 ALA A C 1
ATOM 1357 O O . ALA A 1 177 ? 3.861 -13.235 8.289 1.00 87.06 177 ALA A O 1
ATOM 1358 N N . ALA A 1 178 ? 2.311 -11.887 9.179 1.00 84.06 178 ALA A N 1
ATOM 1359 C CA . ALA A 1 178 ? 1.927 -11.299 7.901 1.00 84.06 178 ALA A CA 1
ATOM 1360 C C . ALA A 1 178 ? 3.099 -10.579 7.215 1.00 84.06 178 ALA A C 1
ATOM 1362 O O . ALA A 1 178 ? 3.318 -10.804 6.027 1.00 84.06 178 ALA A O 1
ATOM 1363 N N . GLN A 1 179 ? 3.859 -9.760 7.946 1.00 82.00 179 GLN A N 1
ATOM 1364 C CA . GLN A 1 179 ? 5.036 -9.051 7.433 1.00 82.00 179 GLN A CA 1
ATOM 1365 C C . GLN A 1 179 ? 6.137 -10.018 6.982 1.00 82.00 179 GLN A C 1
ATOM 1367 O O . GLN A 1 179 ? 6.690 -9.842 5.898 1.00 82.00 179 GLN A O 1
ATOM 1372 N N . TYR A 1 180 ? 6.393 -11.077 7.752 1.00 84.69 180 TYR A N 1
ATOM 1373 C CA . TYR A 1 180 ? 7.359 -12.120 7.410 1.00 84.69 180 TYR A CA 1
ATOM 1374 C C . TYR A 1 180 ? 7.002 -12.815 6.090 1.00 84.69 180 TYR A C 1
ATOM 1376 O O . TYR A 1 180 ? 7.826 -12.903 5.179 1.00 84.69 180 TYR A O 1
ATOM 1384 N N . PHE A 1 181 ? 5.746 -13.237 5.927 1.00 82.94 181 PHE A N 1
ATOM 1385 C CA . PHE A 1 181 ? 5.323 -13.864 4.679 1.00 82.94 181 PHE A CA 1
ATOM 1386 C C . PHE A 1 181 ? 5.261 -12.884 3.496 1.00 82.94 181 PHE A C 1
ATOM 1388 O O . PHE A 1 181 ? 5.515 -13.291 2.361 1.00 82.94 181 PHE A O 1
ATOM 1395 N N . ILE A 1 182 ? 4.955 -11.601 3.732 1.00 77.94 182 ILE A N 1
ATOM 1396 C CA . ILE A 1 182 ? 5.058 -10.556 2.701 1.00 77.94 182 ILE A CA 1
ATOM 1397 C C . ILE A 1 182 ? 6.512 -10.437 2.228 1.00 77.94 182 ILE A C 1
ATOM 1399 O O . ILE A 1 182 ? 6.748 -10.436 1.020 1.00 77.94 182 ILE A O 1
ATOM 1403 N N . ALA A 1 183 ? 7.476 -10.405 3.152 1.00 76.38 183 ALA A N 1
ATOM 1404 C CA . ALA A 1 183 ? 8.900 -10.342 2.831 1.00 76.38 183 ALA A CA 1
ATOM 1405 C C . ALA A 1 183 ? 9.361 -11.561 2.016 1.00 76.38 183 ALA A C 1
ATOM 1407 O O . ALA A 1 183 ? 10.013 -11.389 0.987 1.00 76.38 183 ALA A O 1
ATOM 1408 N N . ILE A 1 184 ? 8.949 -12.777 2.395 1.00 81.00 184 ILE A N 1
ATOM 1409 C CA . ILE A 1 184 ? 9.225 -13.992 1.606 1.00 81.00 184 ILE A CA 1
ATOM 1410 C C . ILE A 1 184 ? 8.612 -13.887 0.208 1.00 81.00 184 ILE A C 1
ATOM 1412 O O . ILE A 1 184 ? 9.284 -14.160 -0.785 1.00 81.00 184 ILE A O 1
ATOM 1416 N N . GLY A 1 185 ? 7.348 -13.467 0.110 1.00 74.12 185 GLY A N 1
ATOM 1417 C CA . GLY A 1 185 ? 6.658 -13.323 -1.171 1.00 74.12 185 GLY A CA 1
ATOM 1418 C C . GLY A 1 185 ? 7.337 -12.322 -2.107 1.00 74.12 185 GLY A C 1
ATOM 1419 O O . GLY A 1 185 ? 7.335 -12.524 -3.319 1.00 74.12 185 GLY A O 1
ATOM 1420 N N . ILE A 1 186 ? 7.945 -11.267 -1.558 1.00 68.56 186 ILE A N 1
ATOM 1421 C CA . ILE A 1 186 ? 8.787 -10.336 -2.317 1.00 68.56 186 ILE A CA 1
ATOM 1422 C C . ILE A 1 186 ? 10.101 -11.016 -2.711 1.00 68.56 186 ILE A C 1
ATOM 1424 O O . ILE A 1 186 ? 10.453 -10.983 -3.885 1.00 68.56 186 ILE A O 1
ATOM 1428 N N . GLY A 1 187 ? 10.786 -11.680 -1.777 1.00 70.38 187 GLY A N 1
ATOM 1429 C CA . GLY A 1 187 ? 12.063 -12.357 -2.022 1.00 70.38 187 GLY A CA 1
ATOM 1430 C C . GLY A 1 187 ? 12.001 -13.406 -3.136 1.00 70.38 187 GLY A C 1
ATOM 1431 O O . GLY A 1 187 ? 12.887 -13.454 -3.984 1.00 70.38 187 GLY A O 1
ATOM 1432 N N . VAL A 1 188 ? 10.914 -14.179 -3.216 1.00 73.88 188 VAL A N 1
ATOM 1433 C CA . VAL A 1 188 ? 10.710 -15.174 -4.286 1.00 73.88 188 VAL A CA 1
ATOM 1434 C C . VAL A 1 188 ? 10.630 -14.525 -5.672 1.00 73.88 188 VAL A C 1
ATOM 1436 O O . VAL A 1 188 ? 11.082 -15.120 -6.647 1.00 73.88 188 VAL A O 1
ATOM 1439 N N . LYS A 1 189 ? 10.140 -13.282 -5.783 1.00 66.88 189 LYS A N 1
ATOM 1440 C CA . LYS A 1 189 ? 10.116 -12.558 -7.068 1.00 66.88 189 LYS A CA 1
ATOM 1441 C C . LYS A 1 189 ? 11.508 -12.201 -7.588 1.00 66.88 189 LYS A C 1
ATOM 1443 O O . LYS A 1 189 ? 11.620 -11.828 -8.751 1.00 66.88 189 LYS A O 1
ATOM 1448 N N . TYR A 1 190 ? 12.542 -12.312 -6.751 1.00 66.69 190 TYR A N 1
ATOM 1449 C CA . TYR A 1 190 ? 13.922 -12.063 -7.152 1.00 66.69 190 TYR A CA 1
ATOM 1450 C C . TYR A 1 190 ? 14.661 -13.303 -7.674 1.00 66.69 190 TYR A C 1
ATOM 1452 O O . TYR A 1 190 ? 15.789 -13.197 -8.161 1.00 66.69 190 TYR A O 1
ATOM 1460 N N . VAL A 1 191 ? 14.037 -14.481 -7.610 1.00 66.88 191 VAL A N 1
ATOM 1461 C CA . VAL A 1 191 ? 14.637 -15.730 -8.089 1.00 66.88 191 VAL A CA 1
ATOM 1462 C C . VAL A 1 191 ? 14.740 -15.701 -9.618 1.00 66.88 191 VAL A C 1
ATOM 1464 O O . VAL A 1 191 ? 13.737 -15.562 -10.312 1.00 66.88 191 VAL A O 1
ATOM 1467 N N . GLY A 1 192 ? 15.961 -15.842 -10.147 1.00 65.00 192 GLY A N 1
ATOM 1468 C CA . GLY A 1 192 ? 16.226 -15.902 -11.592 1.00 65.00 192 GLY A CA 1
ATOM 1469 C C . GLY A 1 192 ? 16.521 -14.559 -12.275 1.00 65.00 192 GLY A C 1
ATOM 1470 O O . GLY A 1 192 ? 16.533 -14.491 -13.504 1.00 65.00 192 GLY A O 1
ATOM 1471 N N . ILE A 1 193 ? 16.766 -13.484 -11.518 1.00 66.06 193 ILE A N 1
ATOM 1472 C CA . ILE A 1 193 ? 17.192 -12.197 -12.091 1.00 66.06 193 ILE A CA 1
ATOM 1473 C C . ILE A 1 193 ? 18.707 -12.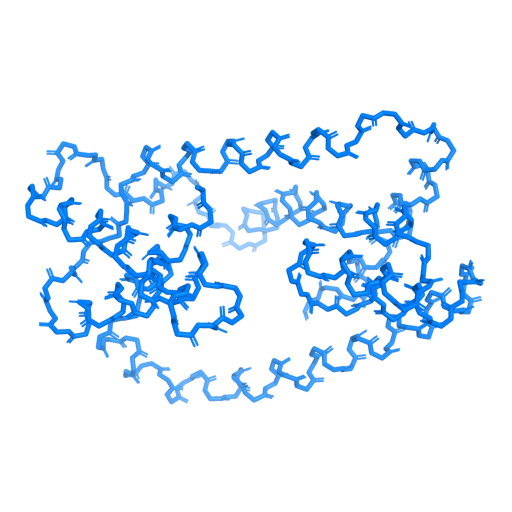205 -12.328 1.00 66.06 193 ILE A C 1
ATOM 1475 O O . ILE A 1 193 ? 19.482 -12.570 -11.445 1.00 66.06 193 ILE A O 1
ATOM 1479 N N . SER A 1 194 ? 19.138 -11.769 -13.514 1.00 69.75 194 SER A N 1
ATOM 1480 C CA . SER A 1 194 ? 20.558 -11.630 -13.857 1.00 69.75 194 SER A CA 1
ATOM 1481 C C . SER A 1 194 ? 21.209 -10.445 -13.130 1.00 69.75 194 SER A C 1
ATOM 1483 O O . SER A 1 194 ? 20.590 -9.396 -12.957 1.00 69.75 194 SER A O 1
ATOM 1485 N N . SER A 1 195 ? 22.497 -10.546 -12.785 1.00 63.25 195 SER A N 1
ATOM 1486 C CA . SER A 1 195 ? 23.276 -9.474 -12.134 1.00 63.25 195 SER A CA 1
ATOM 1487 C C . SER A 1 195 ? 23.264 -8.135 -12.892 1.00 63.25 195 SER A C 1
ATOM 1489 O O . SER A 1 195 ? 23.433 -7.074 -12.289 1.00 63.25 195 SER A O 1
ATOM 1491 N N . ILE A 1 196 ? 23.054 -8.164 -14.212 1.00 65.12 196 ILE A N 1
ATOM 1492 C CA . ILE A 1 196 ? 22.947 -6.967 -15.065 1.00 65.12 196 ILE A CA 1
ATOM 1493 C C . ILE A 1 196 ? 21.574 -6.294 -14.920 1.00 65.12 196 ILE A C 1
ATOM 1495 O O . ILE A 1 196 ? 21.499 -5.068 -14.838 1.00 65.12 196 ILE A O 1
ATOM 1499 N N . GLU A 1 197 ? 20.504 -7.085 -14.829 1.00 63.88 197 GLU A N 1
ATOM 1500 C CA . GLU A 1 197 ? 19.137 -6.602 -14.587 1.00 63.88 197 GLU A CA 1
ATOM 1501 C C . GLU A 1 197 ? 19.008 -6.061 -13.164 1.00 63.88 197 GLU A C 1
ATOM 1503 O O . GLU A 1 197 ? 18.490 -4.968 -12.970 1.00 63.88 197 GLU A O 1
ATOM 1508 N N . ILE A 1 198 ? 19.615 -6.744 -12.185 1.00 65.81 198 ILE A N 1
ATOM 1509 C CA . ILE A 1 198 ? 19.741 -6.258 -10.806 1.00 65.81 198 ILE A CA 1
ATOM 1510 C C . ILE A 1 198 ? 20.383 -4.869 -10.792 1.00 65.81 198 ILE A C 1
ATOM 1512 O O . ILE A 1 198 ? 19.818 -3.952 -10.213 1.00 65.81 198 ILE A O 1
ATOM 1516 N N . ARG A 1 199 ? 21.531 -4.665 -11.453 1.00 69.50 199 ARG A N 1
ATOM 1517 C CA . ARG A 1 199 ? 22.197 -3.351 -11.452 1.00 69.50 199 ARG A CA 1
ATOM 1518 C C . ARG A 1 199 ? 21.353 -2.262 -12.110 1.00 69.50 199 ARG A C 1
ATOM 1520 O O . ARG A 1 199 ? 21.212 -1.189 -11.531 1.00 69.50 199 ARG A O 1
ATOM 1527 N N . ARG A 1 200 ? 20.793 -2.514 -13.296 1.00 66.62 200 ARG A N 1
ATOM 1528 C CA . ARG A 1 200 ? 20.001 -1.509 -14.023 1.00 66.62 200 ARG A CA 1
ATOM 1529 C C . ARG A 1 200 ? 18.701 -1.174 -13.295 1.00 66.62 200 ARG A C 1
ATOM 1531 O O . ARG A 1 200 ? 18.373 0.001 -13.156 1.00 66.62 200 ARG A O 1
ATOM 1538 N N . ASP A 1 201 ? 17.990 -2.187 -12.816 1.00 62.75 201 ASP A N 1
ATOM 1539 C CA . ASP A 1 201 ? 16.639 -2.026 -12.287 1.00 62.75 201 ASP A CA 1
ATOM 1540 C C . ASP A 1 201 ? 16.662 -1.618 -10.804 1.00 62.75 201 ASP A C 1
ATOM 1542 O O . ASP A 1 201 ? 15.788 -0.864 -10.378 1.00 62.75 201 ASP A O 1
ATOM 1546 N N . ILE A 1 202 ? 17.714 -1.974 -10.046 1.00 66.81 202 ILE A N 1
ATOM 1547 C CA . ILE A 1 202 ? 17.977 -1.374 -8.728 1.00 66.81 202 ILE A CA 1
ATOM 1548 C C . ILE A 1 202 ? 18.351 0.098 -8.873 1.00 66.81 202 ILE A C 1
ATOM 1550 O O . ILE A 1 202 ? 17.817 0.913 -8.132 1.00 66.81 202 ILE A O 1
ATOM 1554 N N . LEU A 1 203 ? 19.208 0.479 -9.828 1.00 69.25 203 LEU A N 1
ATOM 1555 C CA . LEU A 1 203 ? 19.526 1.897 -10.048 1.00 69.25 203 LEU A CA 1
ATOM 1556 C C . LEU A 1 203 ? 18.286 2.687 -10.483 1.00 69.25 203 LEU A C 1
ATOM 1558 O O . LEU A 1 203 ? 18.025 3.759 -9.942 1.00 69.25 203 LEU A O 1
ATOM 1562 N N . ALA A 1 204 ? 17.483 2.140 -11.397 1.00 62.81 204 ALA A N 1
ATOM 1563 C CA . ALA A 1 204 ? 16.229 2.752 -11.828 1.00 62.81 204 ALA A CA 1
ATOM 1564 C C . ALA A 1 204 ? 15.211 2.862 -10.680 1.00 62.81 204 ALA A C 1
ATOM 1566 O O . ALA A 1 204 ? 14.561 3.895 -10.524 1.00 62.81 204 ALA A O 1
ATOM 1567 N N . GLY A 1 205 ? 15.090 1.818 -9.857 1.00 61.22 205 GLY A N 1
ATOM 1568 C CA . GLY A 1 205 ? 14.188 1.788 -8.711 1.00 61.22 205 GLY A CA 1
ATOM 1569 C C . GLY A 1 205 ? 14.656 2.656 -7.543 1.00 61.22 205 GLY A C 1
ATOM 1570 O O . GLY A 1 205 ? 13.818 3.291 -6.917 1.00 61.22 205 GLY A O 1
ATOM 1571 N N . LEU A 1 206 ? 15.964 2.767 -7.290 1.00 66.44 206 LEU A N 1
ATOM 1572 C CA . LEU A 1 206 ? 16.542 3.701 -6.316 1.00 66.44 206 LEU A CA 1
ATOM 1573 C C . LEU A 1 206 ? 16.298 5.150 -6.740 1.00 66.44 206 LEU A C 1
ATOM 1575 O O . LEU A 1 206 ? 15.853 5.953 -5.926 1.00 66.44 206 LEU A O 1
ATOM 1579 N N . PHE A 1 207 ? 16.521 5.480 -8.016 1.00 64.94 207 PHE A N 1
ATOM 1580 C CA . PHE A 1 207 ? 16.252 6.825 -8.531 1.00 64.94 207 PHE A CA 1
ATOM 1581 C C . PHE A 1 207 ? 14.759 7.148 -8.569 1.00 64.94 207 PHE A C 1
ATOM 1583 O O . PHE A 1 207 ? 14.367 8.253 -8.208 1.00 64.94 207 PHE A O 1
ATOM 1590 N N . SER A 1 208 ? 13.911 6.193 -8.953 1.00 62.81 208 SER A N 1
ATOM 1591 C CA . SER A 1 208 ? 12.458 6.366 -8.890 1.00 62.81 208 SER A CA 1
ATOM 1592 C C . SER A 1 208 ? 11.974 6.503 -7.445 1.00 62.81 208 SER A C 1
ATOM 1594 O O . SER A 1 208 ? 11.147 7.360 -7.170 1.00 62.81 208 SER A O 1
ATOM 1596 N N . ALA A 1 209 ? 12.506 5.734 -6.496 1.00 58.84 209 ALA A N 1
ATOM 1597 C CA . ALA A 1 209 ? 12.158 5.892 -5.088 1.00 58.84 209 ALA A CA 1
ATOM 1598 C C . ALA A 1 209 ? 12.631 7.246 -4.529 1.00 58.84 209 ALA A C 1
ATOM 1600 O O . ALA A 1 209 ? 11.906 7.874 -3.772 1.00 58.84 209 ALA A O 1
ATOM 1601 N N . TYR A 1 210 ? 13.801 7.736 -4.938 1.00 58.53 210 TYR A N 1
ATOM 1602 C CA . TYR A 1 210 ? 14.337 9.011 -4.458 1.00 58.53 210 TYR A CA 1
ATOM 1603 C C . TYR A 1 210 ? 13.662 10.242 -5.092 1.00 58.53 210 TYR A C 1
ATOM 1605 O O . TYR A 1 210 ? 13.370 11.210 -4.400 1.00 58.53 210 TYR A O 1
ATOM 1613 N N . CYS A 1 211 ? 13.387 10.223 -6.401 1.00 53.12 211 CYS A N 1
ATOM 1614 C CA . CYS A 1 211 ? 12.777 11.354 -7.116 1.00 53.12 211 CYS A CA 1
ATOM 1615 C C . CYS A 1 211 ? 11.241 11.337 -7.128 1.00 53.12 211 CYS A C 1
ATOM 1617 O O . CYS A 1 211 ? 10.630 12.348 -7.466 1.00 53.12 211 CYS A O 1
ATOM 1619 N N . CYS A 1 212 ? 10.611 10.194 -6.850 1.00 50.97 212 CYS A N 1
ATOM 1620 C CA . CYS A 1 212 ? 9.175 9.971 -7.038 1.00 50.97 212 CYS A CA 1
ATOM 1621 C C . CYS A 1 212 ? 8.504 9.253 -5.850 1.00 50.97 212 CYS A C 1
ATOM 1623 O O . CYS A 1 212 ? 7.365 8.818 -5.977 1.00 50.97 212 CYS A O 1
ATOM 1625 N N . CYS A 1 213 ? 9.147 9.120 -4.689 1.00 46.03 213 CYS A N 1
ATOM 1626 C CA . CYS A 1 213 ? 8.452 8.747 -3.454 1.00 46.03 213 CYS A CA 1
ATOM 1627 C C . CYS A 1 213 ? 8.781 9.746 -2.343 1.00 46.03 213 CYS A C 1
ATOM 1629 O O . CYS A 1 213 ? 9.723 9.531 -1.587 1.00 46.03 213 CYS A O 1
ATOM 1631 N N . PHE A 1 214 ? 7.974 10.806 -2.255 1.00 41.44 214 PHE A N 1
ATOM 1632 C CA . PHE A 1 214 ? 7.678 11.510 -1.005 1.00 41.44 214 PHE A CA 1
ATOM 1633 C C . PHE A 1 214 ? 6.314 12.179 -1.084 1.00 41.44 214 PHE A C 1
ATOM 1635 O O . PHE A 1 214 ? 6.276 13.404 -1.287 1.00 41.44 214 PHE A O 1
#

Foldseek 3Di:
DLLQLLLQLLLVLAPVVVVCCVVCVVVVVVVVVLQVVQLVVQLVCCCPPVVFDNLQSNLLRHDDDLVVSLVVSVVVVGPSLLSNLLVLLLVVCCVPVVVVCCCPVVVDDPVDQSFAAPVPDDVQQVVQLVCLQPVLLVVCVVVVHDVSNRNRSSNSSNVCNHVVNHNGRPHRVVVVVVVVVVVVVSVVSCPPDDPVCCVVSNVSNVCSNVVRPD

pLDDT: mean 82.81, std 9.48, range [41.44, 94.19]

Secondary structure (DSSP, 8-state):
-HHHHHHHHHTT--HHHHHTHHHHHHHHHHHHHHHHHHHHHHHHHHHHHS---HHHHHHHHS-S-HHHHHHHHHHTT--HHHHHHHHHHHHHHHHHHHHHHHHHTS---TTS-SS--GGGS-HHHHHHHHHHHHHHHHHHHHHT-TTHHHHHHHHHHHHHHHTTS--SPPPHHHHHHHHHHHHHHHHHTTTT--HHHHHHHHHHHHHHHHHH--